Protein AF-A0A1Z4RVB4-F1 (afdb_monomer)

Solvent-accessible surface area (backbone atoms only — not comparable to full-atom values): 13849 Å² total; per-residue (Å²): 134,69,66,72,60,54,52,57,52,50,50,55,49,42,61,56,36,60,70,24,33,56,45,52,45,49,62,54,55,50,46,53,52,52,52,50,46,37,63,72,76,33,55,93,50,42,67,32,45,41,67,37,57,30,44,25,53,49,53,47,34,86,91,46,70,54,34,45,25,61,44,75,68,45,40,54,54,42,44,53,49,42,60,74,73,43,44,63,57,39,66,77,49,44,46,57,52,28,46,51,56,41,41,72,64,61,49,69,55,69,91,75,66,45,72,63,44,44,52,49,26,52,44,43,40,46,16,50,50,41,41,47,30,70,74,70,76,44,85,70,88,61,95,69,79,82,58,80,84,69,85,52,83,52,68,63,58,51,54,29,69,34,51,55,43,50,56,46,58,59,54,47,50,53,53,46,50,52,48,39,56,69,78,34,54,94,50,36,94,60,42,49,64,29,54,44,43,28,57,44,51,45,31,90,84,37,74,61,45,44,30,59,41,53,68,52,43,55,53,52,48,52,51,35,68,75,76,38,43,71,55,42,51,50,47,42,54,52,44,49,56,45,29,66,73,66,33,56,85,73,74,121

pLDDT: mean 83.51, std 16.57, range [27.47, 97.44]

Secondary structure (DSSP, 8-state):
--HHHHHHHHHHHHHHHTT---EEHHHHHHHHHHHHHHHHHSGGGGGG--HHHHHHHHHTSTTS---EESSHHHHHHHHHHHHHHTHHHIIIIIHHHHHHHHHHHTPPP--PPPHHHHHHHHHHHHHHHHHHHHHHSS--SSS---GGGTSS--HHHHHHHSS-EEHHHHHHHHHHHHHHHHHSGGGGGGS-HHHHHHHHHTSTTS---EESSHHHHHHHHHHIIIIIHHHHHHHHHHHHHHHHHH-GGG--

Structure (mmCIF, N/CA/C/O backbone):
data_AF-A0A1Z4RVB4-F1
#
_entry.id   AF-A0A1Z4RVB4-F1
#
loop_
_atom_site.group_PDB
_atom_site.id
_atom_site.type_symbol
_atom_site.label_atom_id
_atom_site.label_alt_id
_atom_site.label_comp_id
_atom_site.label_asym_id
_atom_site.label_entity_id
_atom_site.label_seq_id
_atom_site.pdbx_PDB_ins_code
_atom_site.Cartn_x
_atom_site.Cartn_y
_atom_site.Cartn_z
_atom_site.occupancy
_atom_site.B_iso_or_equiv
_atom_site.auth_seq_id
_atom_site.auth_comp_id
_atom_site.auth_asym_id
_atom_site.auth_atom_id
_atom_site.pdbx_PDB_model_num
ATOM 1 N N . MET A 1 1 ? 13.446 -29.182 8.591 1.00 35.38 1 MET A N 1
ATOM 2 C CA . MET A 1 1 ? 13.956 -28.936 7.217 1.00 35.38 1 MET A CA 1
ATOM 3 C C . MET A 1 1 ? 13.139 -27.873 6.460 1.00 35.38 1 MET A C 1
ATOM 5 O O . MET A 1 1 ? 13.479 -27.582 5.323 1.00 35.38 1 MET A O 1
ATOM 9 N N . GLN A 1 2 ? 12.109 -27.265 7.076 1.00 31.27 2 GLN A N 1
ATOM 10 C CA . GLN A 1 2 ? 11.315 -26.174 6.489 1.00 31.27 2 GLN A CA 1
ATOM 11 C C . GLN A 1 2 ? 11.850 -24.767 6.821 1.00 31.27 2 GLN A C 1
ATOM 13 O O . GLN A 1 2 ? 11.575 -23.853 6.060 1.00 31.27 2 GLN A O 1
ATOM 18 N N . ASP A 1 3 ? 12.683 -24.593 7.854 1.00 34.72 3 ASP A N 1
ATOM 19 C CA . ASP A 1 3 ? 13.113 -23.248 8.292 1.00 34.72 3 ASP A CA 1
ATOM 20 C C . ASP A 1 3 ? 14.214 -22.619 7.416 1.00 34.72 3 ASP A C 1
ATOM 22 O O . ASP A 1 3 ? 14.196 -21.424 7.143 1.00 34.72 3 ASP A O 1
ATOM 26 N N . PHE A 1 4 ? 15.120 -23.427 6.853 1.00 27.47 4 PHE A N 1
ATOM 27 C CA . PHE A 1 4 ? 16.236 -22.930 6.029 1.00 27.47 4 PHE A CA 1
ATOM 28 C C . PHE A 1 4 ? 15.823 -22.365 4.656 1.00 27.47 4 PHE A C 1
ATOM 30 O O . PHE A 1 4 ? 16.576 -21.597 4.053 1.00 27.47 4 PHE A O 1
ATOM 37 N N . VAL A 1 5 ? 14.665 -22.771 4.124 1.00 33.25 5 VAL A N 1
ATOM 38 C CA . VAL A 1 5 ? 14.169 -22.311 2.812 1.00 33.25 5 VAL A CA 1
ATOM 39 C C . VAL A 1 5 ? 13.449 -20.967 2.950 1.00 33.25 5 VAL A C 1
ATOM 41 O O . VAL A 1 5 ? 13.550 -20.122 2.060 1.00 33.25 5 VAL A O 1
ATOM 44 N N . THR A 1 6 ? 12.785 -20.741 4.083 1.00 51.84 6 THR A N 1
ATOM 45 C CA . THR A 1 6 ? 12.097 -19.486 4.410 1.00 51.84 6 THR A CA 1
ATOM 46 C C . THR A 1 6 ? 13.092 -18.342 4.608 1.00 51.84 6 THR A C 1
ATOM 48 O O . THR A 1 6 ? 12.895 -17.271 4.038 1.00 51.84 6 THR A O 1
ATOM 51 N N . ASP A 1 7 ? 14.208 -18.593 5.302 1.00 54.06 7 ASP A N 1
ATOM 52 C CA . ASP A 1 7 ? 15.231 -17.573 5.582 1.00 54.06 7 ASP A CA 1
ATOM 53 C C . ASP A 1 7 ? 15.999 -17.119 4.335 1.00 54.06 7 ASP A C 1
ATOM 55 O O . ASP A 1 7 ? 16.242 -15.927 4.148 1.00 54.06 7 ASP A O 1
ATOM 59 N N . LYS A 1 8 ? 16.345 -18.041 3.425 1.00 58.03 8 LYS A N 1
ATOM 60 C CA . LYS A 1 8 ? 17.015 -17.673 2.162 1.00 58.03 8 LYS A CA 1
ATOM 61 C C . LYS A 1 8 ? 16.115 -16.842 1.249 1.00 58.03 8 LYS A C 1
ATOM 63 O O . LYS A 1 8 ? 16.599 -15.932 0.581 1.00 58.03 8 LYS A O 1
ATOM 68 N N . ASN A 1 9 ? 14.818 -17.147 1.227 1.00 71.50 9 ASN A N 1
ATOM 69 C CA . ASN A 1 9 ? 13.844 -16.390 0.448 1.00 71.50 9 ASN A CA 1
ATOM 70 C C . ASN A 1 9 ? 13.617 -14.996 1.059 1.00 71.50 9 ASN A C 1
ATOM 72 O O . ASN A 1 9 ? 13.585 -14.005 0.334 1.00 71.50 9 ASN A O 1
ATOM 76 N N . LEU A 1 10 ? 13.564 -14.898 2.393 1.00 76.94 10 LEU A N 1
ATOM 77 C CA . LEU A 1 10 ? 13.461 -13.615 3.088 1.00 76.94 10 LEU A CA 1
ATOM 78 C C . LEU A 1 10 ? 14.701 -12.739 2.875 1.00 76.94 10 LEU A C 1
ATOM 80 O O . LEU A 1 10 ? 14.556 -11.542 2.651 1.00 76.94 10 LEU A O 1
ATOM 84 N N . GLN A 1 11 ? 15.907 -13.315 2.891 1.00 80.75 11 GLN A N 1
ATOM 85 C CA . GLN A 1 11 ? 17.135 -12.565 2.624 1.00 80.75 11 GLN A CA 1
ATOM 86 C C . GLN A 1 11 ? 17.171 -12.021 1.190 1.00 80.75 11 GLN A C 1
ATOM 88 O O . GLN A 1 11 ? 17.447 -10.840 1.003 1.00 80.75 11 GLN A O 1
ATOM 93 N N . ALA A 1 12 ? 16.832 -12.840 0.189 1.00 82.31 12 ALA A N 1
ATOM 94 C CA . ALA A 1 12 ? 16.765 -12.383 -1.198 1.00 82.31 12 ALA A CA 1
ATOM 95 C C . ALA A 1 12 ? 15.731 -11.254 -1.376 1.00 82.31 12 ALA A C 1
ATOM 97 O O . ALA A 1 12 ? 16.002 -10.257 -2.039 1.00 82.31 12 ALA A O 1
ATOM 98 N N . GLN A 1 13 ? 14.566 -11.365 -0.729 1.00 84.12 13 GLN A N 1
ATOM 99 C CA . GLN A 1 13 ? 13.569 -10.290 -0.719 1.00 84.12 13 GLN A CA 1
ATOM 100 C C . GLN A 1 13 ? 14.078 -9.041 0.004 1.00 84.12 13 GLN A C 1
ATOM 102 O O . GLN A 1 13 ? 13.867 -7.930 -0.474 1.00 84.12 13 GLN A O 1
ATOM 107 N N . ALA A 1 14 ? 14.786 -9.198 1.122 1.00 85.25 14 ALA A N 1
ATOM 108 C CA . ALA A 1 14 ? 15.399 -8.087 1.836 1.00 85.25 14 ALA A CA 1
ATOM 109 C C . ALA A 1 14 ? 16.420 -7.347 0.958 1.00 85.25 14 ALA A C 1
ATOM 111 O O . ALA A 1 14 ? 16.447 -6.119 0.975 1.00 85.25 14 ALA A O 1
ATOM 112 N N . ASP A 1 15 ? 17.213 -8.063 0.159 1.00 86.06 15 ASP A N 1
ATOM 113 C CA . ASP A 1 15 ? 18.180 -7.469 -0.771 1.00 86.06 15 ASP A CA 1
ATOM 114 C C . ASP A 1 15 ? 17.500 -6.659 -1.885 1.00 86.06 15 ASP A C 1
ATOM 116 O O . ASP A 1 15 ? 17.982 -5.582 -2.237 1.00 86.06 15 ASP A O 1
ATOM 120 N N . ILE A 1 16 ? 16.348 -7.119 -2.387 1.00 87.38 16 ILE A N 1
ATOM 121 C CA . ILE A 1 16 ? 15.517 -6.355 -3.334 1.00 87.38 16 ILE A CA 1
ATOM 122 C C . ILE A 1 16 ? 14.954 -5.102 -2.649 1.00 87.38 16 ILE A C 1
ATOM 124 O O . ILE A 1 16 ? 15.054 -3.993 -3.167 1.00 87.38 16 ILE A O 1
ATOM 128 N N . VAL A 1 17 ? 14.385 -5.258 -1.452 1.00 86.94 17 VAL A N 1
ATOM 129 C CA . VAL A 1 17 ? 13.700 -4.178 -0.729 1.00 86.94 17 VAL A CA 1
ATOM 130 C C . VAL A 1 17 ? 14.667 -3.098 -0.227 1.00 86.94 17 VAL A C 1
ATOM 132 O O . VAL A 1 17 ? 14.275 -1.939 -0.125 1.00 86.94 17 VAL A O 1
ATOM 135 N N . ARG A 1 18 ? 15.942 -3.423 0.021 1.00 84.69 18 ARG A N 1
ATOM 136 C CA . ARG A 1 18 ? 16.994 -2.434 0.335 1.00 84.69 18 ARG A CA 1
ATOM 137 C C . ARG A 1 18 ? 17.230 -1.423 -0.788 1.00 84.69 18 ARG A C 1
ATOM 139 O O . ARG A 1 18 ? 17.691 -0.322 -0.511 1.00 84.69 18 ARG A O 1
ATOM 146 N N . GLN A 1 19 ? 16.918 -1.790 -2.029 1.00 81.56 19 GLN A N 1
ATOM 147 C CA . GLN A 1 19 ? 17.082 -0.936 -3.208 1.00 81.56 19 GLN A CA 1
ATOM 148 C C . GLN A 1 19 ? 15.847 -0.052 -3.460 1.00 81.56 19 GLN A C 1
ATOM 150 O O . GLN A 1 19 ? 15.840 0.757 -4.388 1.00 81.56 19 GLN A O 1
ATOM 155 N N . LEU A 1 20 ? 14.786 -0.216 -2.657 1.00 87.81 20 LEU A N 1
ATOM 156 C CA . LEU A 1 20 ? 13.513 0.468 -2.837 1.00 87.81 20 LEU A CA 1
ATOM 157 C C . LEU A 1 20 ? 13.385 1.712 -1.968 1.00 87.81 20 LEU A C 1
ATOM 159 O O . LEU A 1 20 ? 13.252 1.638 -0.747 1.00 87.81 20 LEU A O 1
ATOM 163 N N . HIS A 1 21 ? 13.212 2.836 -2.645 1.00 88.50 21 HIS A N 1
ATOM 164 C CA . HIS A 1 21 ? 12.694 4.060 -2.069 1.00 88.50 21 HIS A CA 1
ATOM 165 C C . HIS A 1 21 ? 11.203 4.124 -2.381 1.00 88.50 21 HIS A C 1
ATOM 167 O O . HIS A 1 21 ? 10.802 4.659 -3.407 1.00 88.50 21 HIS A O 1
ATOM 173 N N . LEU A 1 22 ? 10.376 3.497 -1.546 1.00 90.88 22 LEU A N 1
ATOM 174 C CA . LEU A 1 22 ? 8.949 3.350 -1.829 1.00 90.88 22 LEU A CA 1
ATOM 175 C C . LEU A 1 22 ? 8.115 3.432 -0.557 1.00 90.88 22 LEU A C 1
ATOM 177 O O . LEU A 1 22 ? 8.253 2.591 0.340 1.00 90.88 22 LEU A O 1
ATOM 181 N N . ILE A 1 23 ? 7.189 4.389 -0.520 1.00 90.88 23 ILE A N 1
ATOM 182 C CA . ILE A 1 23 ? 6.294 4.574 0.619 1.00 90.88 23 ILE A CA 1
ATOM 183 C C . ILE A 1 23 ? 4.871 4.931 0.219 1.00 90.88 23 ILE A C 1
ATOM 185 O O . ILE A 1 23 ? 4.684 5.716 -0.704 1.00 90.88 23 ILE A O 1
ATOM 189 N N . ASN A 1 24 ? 3.881 4.397 0.939 1.00 93.62 24 ASN A N 1
ATOM 190 C CA . ASN A 1 24 ? 2.483 4.773 0.768 1.00 93.62 24 ASN A CA 1
ATOM 191 C C . ASN A 1 24 ? 2.107 5.917 1.722 1.00 93.62 24 ASN A C 1
ATOM 193 O O . ASN A 1 24 ? 2.051 5.733 2.939 1.00 93.62 24 ASN A O 1
ATOM 197 N N . VAL A 1 25 ? 1.820 7.095 1.169 1.00 92.75 25 VAL A N 1
ATOM 198 C CA . VAL A 1 25 ? 1.411 8.271 1.949 1.00 92.75 25 VAL A CA 1
ATOM 199 C C . VAL A 1 25 ? 0.040 8.074 2.596 1.00 92.75 25 VAL A C 1
ATOM 201 O O . VAL A 1 25 ? -0.156 8.510 3.729 1.00 92.75 25 VAL A O 1
ATOM 204 N N . ALA A 1 26 ? -0.881 7.367 1.932 1.00 94.12 26 ALA A N 1
ATOM 205 C CA . ALA A 1 26 ? -2.215 7.091 2.470 1.00 94.12 26 ALA A CA 1
ATOM 206 C C . ALA A 1 26 ? -2.119 6.338 3.797 1.00 94.12 26 ALA A C 1
ATOM 208 O O . ALA A 1 26 ? -2.763 6.693 4.777 1.00 94.12 26 ALA A O 1
ATOM 209 N N . GLU A 1 27 ? -1.253 5.326 3.835 1.00 94.25 27 GLU A N 1
ATOM 210 C CA . GLU A 1 27 ? -1.047 4.479 5.003 1.00 94.25 27 GLU A CA 1
ATOM 211 C C . GLU A 1 27 ? -0.528 5.272 6.209 1.00 94.25 27 GLU A C 1
ATOM 213 O O . GLU A 1 27 ? -0.985 5.067 7.333 1.00 94.25 27 GLU A O 1
ATOM 218 N N . ILE A 1 28 ? 0.383 6.221 5.972 1.00 91.81 28 ILE A N 1
ATOM 219 C CA . ILE A 1 28 ? 0.911 7.104 7.017 1.00 91.81 28 ILE A CA 1
ATOM 220 C C . ILE A 1 28 ? -0.179 8.021 7.558 1.00 91.81 28 ILE A C 1
ATOM 222 O O . ILE A 1 28 ? -0.356 8.121 8.772 1.00 91.81 28 ILE A O 1
ATOM 226 N N . GLU A 1 29 ? -0.873 8.730 6.670 1.00 93.50 29 GLU A N 1
ATOM 227 C CA . GLU A 1 29 ? -1.845 9.740 7.076 1.00 93.50 29 GLU A CA 1
ATOM 228 C C . GLU A 1 29 ? -3.076 9.100 7.735 1.00 93.50 29 GLU A C 1
ATOM 230 O O . GLU A 1 29 ? -3.542 9.597 8.758 1.00 93.50 29 GLU A O 1
ATOM 235 N N . ILE A 1 30 ? -3.536 7.946 7.240 1.00 95.44 30 ILE A N 1
ATOM 236 C CA . ILE A 1 30 ? -4.608 7.169 7.875 1.00 95.44 30 ILE A CA 1
ATOM 237 C C . ILE A 1 30 ? -4.179 6.697 9.263 1.00 95.44 30 ILE A C 1
ATOM 239 O O . ILE A 1 30 ? -4.932 6.884 10.217 1.00 95.44 30 ILE A O 1
ATOM 243 N N . LEU A 1 31 ? -2.970 6.143 9.421 1.00 94.31 31 LEU A N 1
ATOM 244 C CA . LEU A 1 31 ? -2.517 5.696 10.738 1.00 94.31 31 LEU A CA 1
ATOM 245 C C . LEU A 1 31 ? -2.462 6.851 11.747 1.00 94.31 31 LEU A C 1
ATOM 247 O O . LEU A 1 31 ? -2.874 6.670 12.892 1.00 94.31 31 LEU A O 1
ATOM 251 N N . LYS A 1 32 ? -1.968 8.029 11.345 1.00 91.62 32 LYS A N 1
ATOM 252 C CA . LYS A 1 32 ? -1.925 9.209 12.226 1.00 91.62 32 LYS A CA 1
ATOM 253 C C . LYS A 1 32 ? -3.316 9.563 12.750 1.00 91.62 32 LYS A C 1
ATOM 255 O O . LYS A 1 32 ? -3.478 9.738 13.956 1.00 91.62 32 LYS A O 1
ATOM 260 N N . GLU A 1 33 ? -4.307 9.627 11.863 1.00 94.00 33 GLU A N 1
ATOM 261 C CA . GLU A 1 33 ? -5.691 9.952 12.226 1.00 94.00 33 GLU A CA 1
ATOM 262 C C . GLU A 1 33 ? -6.319 8.854 13.101 1.00 94.00 33 GLU A C 1
ATOM 264 O O . GLU A 1 33 ? -6.941 9.155 14.118 1.00 94.00 33 GLU A O 1
ATOM 269 N N . VAL A 1 34 ? -6.089 7.575 12.778 1.00 94.62 34 VAL A N 1
ATOM 270 C CA . VAL A 1 34 ? -6.560 6.433 13.581 1.00 94.62 34 VAL A CA 1
ATOM 271 C C . VAL A 1 34 ? -6.017 6.497 15.005 1.00 94.62 34 VAL A C 1
ATOM 273 O O . VAL A 1 34 ? -6.784 6.399 15.963 1.00 94.62 34 VAL A O 1
ATOM 276 N N . LEU A 1 35 ? -4.704 6.679 15.163 1.00 92.25 35 LEU A N 1
ATOM 277 C CA . LEU A 1 35 ? -4.082 6.769 16.483 1.00 92.25 35 LEU A CA 1
ATOM 278 C C . LEU A 1 35 ? -4.597 7.981 17.258 1.00 92.25 35 LEU A C 1
ATOM 280 O O . LEU A 1 35 ? -4.927 7.850 18.434 1.00 92.25 35 LEU A O 1
ATOM 284 N N . PHE A 1 36 ? -4.713 9.135 16.597 1.00 91.62 36 PHE A N 1
ATOM 285 C CA . PHE A 1 36 ? -5.235 10.348 17.214 1.00 91.62 36 PHE A CA 1
ATOM 286 C C . PHE A 1 36 ? -6.666 10.155 17.729 1.00 91.62 36 PHE A C 1
ATOM 288 O O . PHE A 1 36 ? -6.948 10.474 18.884 1.00 91.62 36 PHE A O 1
ATOM 295 N N . VAL A 1 37 ? -7.571 9.602 16.918 1.00 93.31 37 VAL A N 1
ATOM 296 C CA . VAL A 1 37 ? -8.972 9.392 17.315 1.00 93.31 37 VAL A CA 1
ATOM 297 C C . VAL A 1 37 ? -9.095 8.343 18.415 1.00 93.31 37 VAL A C 1
ATOM 299 O O . VAL A 1 37 ? -9.823 8.569 19.382 1.00 93.31 37 VAL A O 1
ATOM 302 N N . ILE A 1 38 ? -8.355 7.234 18.339 1.00 92.00 38 ILE A N 1
ATOM 303 C CA . ILE A 1 38 ? -8.355 6.229 19.412 1.00 92.00 38 ILE A CA 1
ATOM 304 C C . ILE A 1 38 ? -7.885 6.852 20.733 1.00 92.00 38 ILE A C 1
ATOM 306 O O . ILE A 1 38 ? -8.505 6.632 21.775 1.00 92.00 38 ILE A O 1
ATOM 310 N N . ASP A 1 39 ? -6.824 7.657 20.693 1.00 90.62 39 ASP A N 1
ATOM 311 C CA . ASP A 1 39 ? -6.209 8.226 21.894 1.00 90.62 39 ASP A CA 1
ATOM 312 C C . ASP A 1 39 ? -7.012 9.381 22.496 1.00 90.62 39 ASP A C 1
ATOM 314 O O . ASP A 1 39 ? -6.936 9.609 23.704 1.00 90.62 39 ASP A O 1
ATOM 318 N N . THR A 1 40 ? -7.802 10.087 21.687 1.00 91.56 40 THR A N 1
ATOM 319 C CA . THR A 1 40 ? -8.584 11.247 22.140 1.00 91.56 40 THR A CA 1
ATOM 320 C C . THR A 1 40 ? -10.049 10.924 22.421 1.00 91.56 40 THR A C 1
ATOM 322 O O . THR A 1 40 ? -10.598 11.436 23.394 1.00 91.56 40 THR A O 1
ATOM 325 N N . GLN A 1 41 ? -10.686 10.076 21.612 1.00 92.56 41 GLN A N 1
ATOM 326 C CA . GLN A 1 41 ? -12.131 9.819 21.674 1.00 92.56 41 GLN A CA 1
ATOM 327 C C . GLN A 1 41 ? -12.466 8.446 22.267 1.00 92.56 41 GLN A C 1
ATOM 329 O O . GLN A 1 41 ? -13.495 8.300 22.920 1.00 92.56 41 GLN A O 1
ATOM 334 N N . TYR A 1 42 ? -11.579 7.457 22.118 1.00 89.56 42 TYR A N 1
ATOM 335 C CA . TYR A 1 42 ? -11.796 6.084 22.595 1.00 89.56 42 TYR A CA 1
ATOM 336 C C . TYR A 1 42 ? -10.808 5.672 23.691 1.00 89.56 42 TYR A C 1
ATOM 338 O O . TYR A 1 42 ? -10.535 4.487 23.878 1.00 89.56 42 TYR A O 1
ATOM 346 N N . LEU A 1 43 ? -10.281 6.630 24.459 1.00 88.44 43 LEU A N 1
ATOM 347 C CA . LEU A 1 43 ? -9.226 6.383 25.447 1.00 88.44 43 LEU A CA 1
ATOM 348 C C . LEU A 1 43 ? -9.576 5.263 26.447 1.00 88.44 43 LEU A C 1
ATOM 350 O O . LEU A 1 43 ? -8.731 4.422 26.755 1.00 88.44 43 LEU A O 1
ATOM 354 N N . SER A 1 44 ? -10.825 5.213 26.922 1.00 89.50 44 SER A N 1
ATOM 355 C CA . SER A 1 44 ? -11.317 4.174 27.844 1.00 89.50 44 SER A CA 1
ATOM 356 C C . SER A 1 44 ? -11.413 2.785 27.198 1.00 89.50 44 SER A C 1
ATOM 358 O O . SER A 1 44 ? -11.252 1.775 27.881 1.00 89.50 44 SER A O 1
ATOM 360 N N . ALA A 1 45 ? -11.624 2.736 25.882 1.00 86.75 45 ALA A N 1
ATOM 361 C CA . ALA A 1 45 ? -11.775 1.530 25.074 1.00 86.75 45 ALA A CA 1
ATOM 362 C C . ALA A 1 45 ? -10.511 1.163 24.272 1.00 86.75 45 ALA A C 1
ATOM 364 O O . ALA A 1 45 ? -10.495 0.140 23.594 1.00 86.75 45 ALA A O 1
ATOM 365 N N . LYS A 1 46 ? -9.422 1.939 24.375 1.00 86.88 46 LYS A N 1
ATOM 366 C CA . LYS A 1 46 ? -8.195 1.812 23.562 1.00 86.88 46 LYS A CA 1
ATOM 367 C C . LYS A 1 46 ? -7.601 0.400 23.515 1.00 86.88 46 LYS A C 1
ATOM 369 O O . LYS A 1 46 ? -6.981 0.020 22.528 1.00 86.88 46 LYS A O 1
ATOM 374 N N . ARG A 1 47 ? -7.765 -0.399 24.575 1.00 86.00 47 ARG A N 1
ATOM 375 C CA . ARG A 1 47 ? -7.267 -1.792 24.632 1.00 86.00 47 ARG A CA 1
ATOM 376 C C . ARG A 1 47 ? -8.060 -2.768 23.755 1.00 86.00 47 ARG A C 1
ATOM 378 O O . ARG A 1 47 ? -7.555 -3.844 23.449 1.00 86.00 47 ARG A O 1
ATOM 385 N N . MET A 1 48 ? -9.270 -2.385 23.366 1.00 87.44 48 MET A N 1
ATOM 386 C CA . MET A 1 48 ? -10.208 -3.185 22.577 1.00 87.44 48 MET A CA 1
ATOM 387 C C . MET A 1 48 ? -10.205 -2.803 21.095 1.00 87.44 48 MET A C 1
ATOM 389 O O . MET A 1 48 ? -10.903 -3.427 20.306 1.00 87.44 48 MET A O 1
ATOM 393 N N . ILE A 1 49 ? -9.437 -1.777 20.713 1.00 89.94 49 ILE A N 1
ATOM 394 C CA . ILE A 1 49 ? -9.371 -1.281 19.340 1.00 89.94 49 ILE A CA 1
ATOM 395 C C . ILE A 1 49 ? -7.951 -1.502 18.825 1.00 89.94 49 ILE A C 1
ATOM 397 O O . ILE A 1 49 ? -7.007 -0.856 19.278 1.00 89.94 49 ILE A O 1
ATOM 401 N N . GLU A 1 50 ? -7.795 -2.437 17.889 1.00 90.56 50 GLU A N 1
ATOM 402 C CA . GLU A 1 50 ? -6.527 -2.704 17.207 1.00 90.56 50 GLU A CA 1
ATOM 403 C C . GLU A 1 50 ? -6.326 -1.693 16.063 1.00 90.56 50 GLU A C 1
ATOM 405 O O . GLU A 1 50 ? -7.037 -1.780 15.057 1.00 90.56 50 GLU A O 1
ATOM 410 N N . PRO A 1 51 ? -5.356 -0.756 16.149 1.00 92.00 51 PRO A N 1
ATOM 411 C CA . PRO A 1 51 ? -5.164 0.257 15.110 1.00 92.00 51 PRO A CA 1
ATOM 412 C C . PRO A 1 51 ? -4.873 -0.343 13.732 1.00 92.00 51 PRO A C 1
ATOM 414 O O . PRO A 1 51 ? -5.304 0.211 12.724 1.00 92.00 51 PRO A O 1
ATOM 417 N N . ALA A 1 52 ? -4.184 -1.490 13.678 1.00 91.75 52 ALA A N 1
ATOM 418 C CA . ALA A 1 52 ? -3.901 -2.183 12.424 1.00 91.75 52 ALA A CA 1
ATOM 419 C C . ALA A 1 52 ? -5.185 -2.629 11.713 1.00 91.75 52 ALA A C 1
ATOM 421 O O . ALA A 1 52 ? -5.308 -2.454 10.505 1.00 91.75 52 ALA A O 1
ATOM 422 N N . ALA A 1 53 ? -6.159 -3.151 12.465 1.00 92.94 53 ALA A N 1
ATOM 423 C CA . ALA A 1 53 ? -7.436 -3.594 11.917 1.00 92.94 53 ALA A CA 1
ATOM 424 C C . ALA A 1 53 ? -8.266 -2.413 11.403 1.00 92.94 53 ALA A C 1
ATOM 426 O O . ALA A 1 53 ? -8.840 -2.500 10.320 1.00 92.94 53 ALA A O 1
ATOM 427 N N . VAL A 1 54 ? -8.267 -1.290 12.129 1.00 95.31 54 VAL A N 1
ATOM 428 C CA . VAL A 1 54 ? -8.936 -0.058 11.681 1.00 95.31 54 VAL A CA 1
ATOM 429 C C . VAL A 1 54 ? -8.298 0.447 10.384 1.00 95.31 54 VAL A C 1
ATOM 431 O O . VAL A 1 54 ? -9.001 0.701 9.410 1.00 95.31 54 VAL A O 1
ATOM 434 N N . CYS A 1 55 ? -6.964 0.529 10.335 1.00 95.81 55 CYS A N 1
ATOM 435 C CA . CYS A 1 55 ? -6.246 0.939 9.128 1.00 95.81 55 CYS A CA 1
ATOM 436 C C . CYS A 1 55 ? -6.535 0.002 7.950 1.00 95.81 55 CYS A C 1
ATOM 438 O O . CYS A 1 55 ? -6.773 0.484 6.849 1.00 95.81 55 CYS A O 1
ATOM 440 N N . ALA A 1 56 ? -6.549 -1.317 8.172 1.00 95.44 56 ALA A N 1
ATOM 441 C CA . ALA A 1 56 ? -6.843 -2.294 7.127 1.00 95.44 56 ALA A CA 1
ATOM 442 C C . ALA A 1 56 ? -8.253 -2.116 6.547 1.00 95.44 56 ALA A C 1
ATOM 444 O O . ALA A 1 56 ? -8.410 -2.195 5.334 1.00 95.44 56 ALA A O 1
ATOM 445 N N . LEU A 1 57 ? -9.268 -1.837 7.375 1.00 96.25 57 LEU A N 1
ATOM 446 C CA . LEU A 1 57 ? -10.628 -1.574 6.886 1.00 96.25 57 LEU A CA 1
ATOM 447 C C . LEU A 1 57 ? -10.688 -0.333 5.990 1.00 96.25 57 LEU A C 1
ATOM 449 O O . LEU A 1 57 ? -11.320 -0.382 4.941 1.00 96.25 57 LEU A O 1
ATOM 453 N N . ILE A 1 58 ? -10.006 0.749 6.374 1.00 97.25 58 ILE A N 1
ATOM 454 C CA . ILE A 1 58 ? -10.001 2.002 5.604 1.00 97.25 58 ILE A CA 1
ATOM 455 C C . ILE A 1 58 ? -9.186 1.847 4.313 1.00 97.25 58 ILE A C 1
ATOM 457 O O . ILE A 1 58 ? -9.632 2.259 3.251 1.00 97.25 58 ILE A O 1
ATOM 461 N N . LEU A 1 59 ? -7.994 1.253 4.388 1.00 96.50 59 LEU A N 1
ATOM 462 C CA . LEU A 1 59 ? -7.083 1.116 3.245 1.00 96.50 59 LEU A CA 1
ATOM 463 C C . LEU A 1 59 ? -7.525 0.057 2.225 1.00 96.50 59 LEU A C 1
ATOM 465 O O . LEU A 1 59 ? -7.024 0.056 1.105 1.00 96.50 59 LEU A O 1
ATOM 469 N N . ASN A 1 60 ? -8.420 -0.855 2.610 1.00 96.25 60 ASN A N 1
ATOM 470 C CA . ASN A 1 60 ? -9.056 -1.804 1.693 1.00 96.25 60 ASN A CA 1
ATOM 471 C C . ASN A 1 60 ? -10.344 -1.258 1.065 1.00 96.25 60 ASN A C 1
ATOM 473 O O . 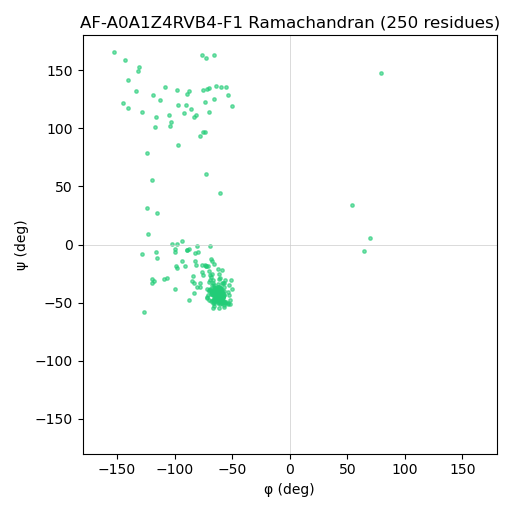ASN A 1 60 ? -10.947 -1.953 0.244 1.00 96.25 60 ASN A O 1
ATOM 477 N N . ASP A 1 61 ? -10.799 -0.067 1.463 1.00 94.75 61 ASP A N 1
ATOM 478 C CA . ASP A 1 61 ? -11.951 0.562 0.829 1.00 94.75 61 ASP A CA 1
ATOM 479 C C . ASP A 1 61 ? -11.591 0.911 -0.632 1.00 94.75 61 ASP A C 1
ATOM 481 O O . ASP A 1 61 ? -10.576 1.576 -0.862 1.00 94.75 61 ASP A O 1
ATOM 485 N N . PRO A 1 62 ? -12.374 0.459 -1.634 1.00 90.25 62 PRO A N 1
ATOM 486 C CA . PRO A 1 62 ? -12.073 0.691 -3.047 1.00 90.25 62 PRO A CA 1
ATOM 487 C C . PRO A 1 62 ? -11.967 2.168 -3.445 1.00 90.25 62 PRO A C 1
ATOM 489 O O . PRO A 1 62 ? -11.334 2.472 -4.455 1.00 90.25 62 PRO A O 1
ATOM 492 N N . ASP A 1 63 ? -12.570 3.076 -2.671 1.00 90.25 63 ASP A N 1
ATOM 493 C CA . ASP A 1 63 ? -12.510 4.517 -2.918 1.00 90.25 63 ASP A CA 1
ATOM 494 C C . ASP A 1 63 ? -11.192 5.142 -2.427 1.00 90.25 63 ASP A C 1
ATOM 496 O O . ASP A 1 63 ? -10.952 6.332 -2.646 1.00 90.25 63 ASP A O 1
ATOM 500 N N . ILE A 1 64 ? -10.334 4.373 -1.745 1.00 92.25 64 ILE A N 1
ATOM 501 C CA . ILE A 1 64 ? -9.044 4.826 -1.225 1.00 92.25 64 ILE A CA 1
ATOM 502 C C . ILE A 1 64 ? -7.913 4.282 -2.109 1.00 92.25 64 ILE A C 1
ATOM 504 O O . ILE A 1 64 ? -7.525 3.119 -1.983 1.00 92.25 64 ILE A O 1
ATOM 508 N N . PRO A 1 65 ? -7.337 5.106 -3.004 1.00 91.44 65 PRO A N 1
ATOM 509 C CA . PRO A 1 65 ? -6.260 4.655 -3.871 1.00 91.44 65 PRO A CA 1
ATOM 510 C C . PRO A 1 65 ? -4.923 4.562 -3.125 1.00 91.44 65 PRO A C 1
ATOM 512 O O . PRO A 1 65 ? -4.705 5.173 -2.072 1.00 91.44 65 PRO A O 1
ATOM 515 N N . GLY A 1 66 ? -3.982 3.831 -3.725 1.00 90.50 66 GLY A N 1
ATOM 516 C CA . GLY A 1 66 ? -2.579 3.883 -3.330 1.00 90.50 66 GLY A CA 1
ATOM 517 C C . GLY A 1 66 ? -1.990 5.276 -3.573 1.00 90.50 66 GLY A C 1
ATOM 518 O O . GLY A 1 66 ? -2.214 5.881 -4.620 1.00 90.50 66 GLY A O 1
ATOM 519 N N . PHE A 1 67 ? -1.219 5.778 -2.606 1.00 94.12 67 PHE A N 1
ATOM 520 C CA . PHE A 1 67 ? -0.478 7.038 -2.715 1.00 94.12 67 PHE A CA 1
ATOM 521 C C . PHE A 1 67 ? 1.020 6.788 -2.564 1.00 94.12 67 PHE A C 1
ATOM 523 O O . PHE A 1 67 ? 1.694 7.350 -1.698 1.00 94.12 67 PHE A O 1
ATOM 530 N N . TYR A 1 68 ? 1.542 5.904 -3.403 1.00 94.88 68 TYR A N 1
ATOM 531 C CA . TYR A 1 68 ? 2.945 5.542 -3.420 1.00 94.88 68 TYR A CA 1
ATOM 532 C C . TYR A 1 68 ? 3.818 6.660 -3.988 1.00 94.88 68 TYR A C 1
ATOM 534 O O . TYR A 1 68 ? 3.514 7.253 -5.029 1.00 94.88 68 TYR A O 1
ATOM 542 N N . ALA A 1 69 ? 4.918 6.934 -3.294 1.00 91.81 69 ALA A N 1
ATOM 543 C CA . ALA A 1 69 ? 5.923 7.919 -3.665 1.00 91.81 69 ALA A CA 1
ATOM 544 C C . ALA A 1 69 ? 7.335 7.333 -3.562 1.00 91.81 69 ALA A C 1
ATOM 546 O O . ALA A 1 69 ? 7.604 6.493 -2.700 1.00 91.81 69 ALA A O 1
ATOM 547 N N . THR A 1 70 ? 8.227 7.834 -4.421 1.00 91.81 70 THR A N 1
ATOM 548 C CA . THR A 1 70 ? 9.633 7.402 -4.515 1.00 91.81 70 THR A CA 1
ATOM 549 C C . THR A 1 70 ? 10.649 8.490 -4.178 1.00 91.81 70 THR A C 1
ATOM 551 O O . THR A 1 70 ? 11.841 8.229 -4.055 1.00 91.81 70 THR A O 1
ATOM 554 N N . SER A 1 71 ? 10.182 9.723 -3.968 1.00 87.94 71 SER A N 1
ATOM 555 C CA . SER A 1 71 ? 11.013 10.872 -3.611 1.00 87.94 71 SER A CA 1
ATOM 556 C C . SER A 1 71 ? 10.302 11.794 -2.627 1.00 87.94 71 SER A C 1
ATOM 558 O O . SER A 1 71 ? 9.072 11.835 -2.574 1.00 87.94 71 SER A O 1
ATOM 560 N N . THR A 1 72 ? 11.061 12.614 -1.901 1.00 84.94 72 THR A N 1
ATOM 561 C CA . THR A 1 72 ? 10.518 13.615 -0.968 1.00 84.94 72 THR A CA 1
ATOM 562 C C . THR A 1 72 ? 9.554 14.591 -1.652 1.00 84.94 72 THR A C 1
ATOM 564 O O . THR A 1 72 ? 8.492 14.903 -1.117 1.00 84.94 72 THR A O 1
ATOM 567 N N . ARG A 1 73 ? 9.865 15.037 -2.878 1.00 86.19 73 ARG A N 1
ATOM 568 C CA . ARG A 1 73 ? 8.955 15.886 -3.664 1.00 86.19 73 ARG A CA 1
ATOM 569 C C . ARG A 1 73 ? 7.670 15.139 -4.028 1.00 86.19 73 ARG A C 1
ATOM 571 O O . ARG A 1 73 ? 6.583 15.702 -3.895 1.00 86.19 73 ARG A O 1
ATOM 578 N N . GLY A 1 74 ? 7.793 13.884 -4.466 1.00 88.56 74 GLY A N 1
ATOM 579 C CA . GLY A 1 74 ? 6.652 13.014 -4.749 1.00 88.56 74 GLY A CA 1
ATOM 580 C C . GLY A 1 74 ? 5.768 12.813 -3.520 1.00 88.56 74 GLY A C 1
ATOM 581 O O . GLY A 1 74 ? 4.554 12.948 -3.618 1.00 88.56 74 GLY A O 1
ATOM 582 N N . TYR A 1 75 ? 6.370 12.607 -2.348 1.00 89.56 75 TYR A N 1
ATOM 583 C CA . TYR A 1 75 ? 5.659 12.478 -1.078 1.00 89.56 75 TYR A CA 1
ATOM 584 C C . TYR A 1 75 ? 4.774 13.691 -0.798 1.00 89.56 75 TYR A C 1
ATOM 586 O O . TYR A 1 75 ? 3.582 13.528 -0.562 1.00 89.56 75 TYR A O 1
ATOM 594 N N . PHE A 1 76 ? 5.310 14.913 -0.894 1.00 87.81 76 PHE A N 1
ATOM 595 C CA . PHE A 1 76 ? 4.513 16.120 -0.651 1.00 87.81 76 PHE A CA 1
ATOM 596 C C . PHE A 1 76 ? 3.408 16.324 -1.699 1.00 87.81 76 PHE A C 1
ATOM 598 O O . PHE A 1 76 ? 2.313 16.769 -1.352 1.00 87.81 76 PHE A O 1
ATOM 605 N N . LYS A 1 77 ? 3.651 15.954 -2.967 1.00 92.38 77 LYS A N 1
ATOM 606 C CA . LYS A 1 77 ? 2.624 15.965 -4.029 1.00 92.38 77 LYS A CA 1
ATOM 607 C C . LYS A 1 77 ? 1.477 15.001 -3.695 1.00 92.38 77 LYS A C 1
ATOM 609 O O . LYS A 1 77 ? 0.309 15.394 -3.751 1.00 92.38 77 LYS A O 1
ATOM 614 N N . GLN A 1 78 ? 1.803 13.769 -3.302 1.00 93.06 78 GLN A N 1
ATOM 615 C CA . GLN A 1 78 ? 0.810 12.765 -2.919 1.00 93.06 78 GLN A CA 1
ATOM 616 C C . GLN A 1 78 ? 0.075 13.157 -1.633 1.00 93.06 78 GLN A C 1
ATOM 618 O O . GLN A 1 78 ? -1.149 13.084 -1.585 1.00 93.06 78 GLN A O 1
ATOM 623 N N . GLN A 1 79 ? 0.786 13.673 -0.628 1.00 93.69 79 GLN A N 1
ATOM 624 C CA . GLN A 1 79 ? 0.193 14.148 0.622 1.00 93.69 79 GLN A CA 1
ATOM 625 C C . GLN A 1 79 ? -0.795 15.290 0.374 1.00 93.69 79 GLN A C 1
ATOM 627 O O . GLN A 1 79 ? -1.914 15.254 0.875 1.00 93.69 79 GLN A O 1
ATOM 632 N N . SER A 1 80 ? -0.427 16.283 -0.441 1.00 93.31 80 SER A N 1
ATOM 633 C CA . SER A 1 80 ? -1.334 17.380 -0.796 1.00 93.31 80 SER A CA 1
ATOM 634 C C . SER A 1 80 ? -2.607 16.869 -1.482 1.00 93.31 80 SER A C 1
ATOM 636 O O . SER A 1 80 ? -3.705 17.328 -1.164 1.00 93.31 80 SER A O 1
ATOM 638 N N . THR A 1 81 ? -2.472 15.880 -2.370 1.00 94.31 81 THR A N 1
ATOM 639 C CA . THR A 1 81 ? -3.609 15.248 -3.055 1.00 94.31 81 THR A CA 1
ATOM 640 C C . THR A 1 81 ? -4.506 14.500 -2.070 1.00 94.31 81 THR A C 1
ATOM 642 O O . THR A 1 81 ? -5.714 14.742 -2.047 1.00 94.31 81 THR A O 1
ATOM 645 N N . TYR A 1 82 ? -3.920 13.674 -1.198 1.00 94.38 82 TYR A N 1
ATOM 646 C CA . TYR A 1 82 ? -4.623 12.966 -0.128 1.00 94.38 82 TYR A CA 1
ATOM 647 C C . TYR A 1 82 ? -5.428 13.928 0.759 1.00 94.38 82 TYR A C 1
ATOM 649 O O . TYR A 1 82 ? -6.634 13.751 0.948 1.00 94.38 82 TYR A O 1
ATOM 657 N N . LEU A 1 83 ? -4.779 14.990 1.253 1.00 92.44 83 LEU A N 1
ATOM 658 C CA . LEU A 1 83 ? -5.398 15.974 2.144 1.00 92.44 83 LEU A CA 1
ATOM 659 C C . LEU A 1 83 ? -6.568 16.703 1.478 1.00 92.44 83 LEU A C 1
ATOM 661 O O . LEU A 1 83 ? -7.563 16.987 2.139 1.00 92.44 83 LEU A O 1
ATOM 665 N N . LYS A 1 84 ? -6.450 17.005 0.181 1.00 94.31 84 LYS A N 1
ATOM 666 C CA . LYS A 1 84 ? -7.463 17.753 -0.567 1.00 94.31 84 LYS A CA 1
ATOM 667 C C . LYS A 1 84 ? -8.669 16.903 -0.965 1.00 94.31 84 LYS A C 1
ATOM 669 O O . LYS A 1 84 ? -9.769 17.437 -1.026 1.00 94.31 84 LYS A O 1
ATOM 674 N N . GLN A 1 85 ? -8.461 15.634 -1.310 1.00 94.12 85 GLN A N 1
ATOM 675 C CA . GLN A 1 85 ? -9.489 14.819 -1.970 1.00 94.12 85 GLN A CA 1
ATOM 676 C C . GLN A 1 85 ? -10.073 13.714 -1.082 1.00 94.12 85 GLN A C 1
ATOM 678 O O . GLN A 1 85 ? -11.238 13.371 -1.253 1.00 94.12 85 GLN A O 1
ATOM 683 N N . TYR A 1 86 ? -9.303 13.170 -0.134 1.00 93.88 86 TYR A N 1
ATOM 684 C CA . TYR A 1 86 ? -9.682 11.935 0.570 1.00 93.88 86 TYR A CA 1
ATOM 685 C C . TYR A 1 86 ? -9.832 12.118 2.0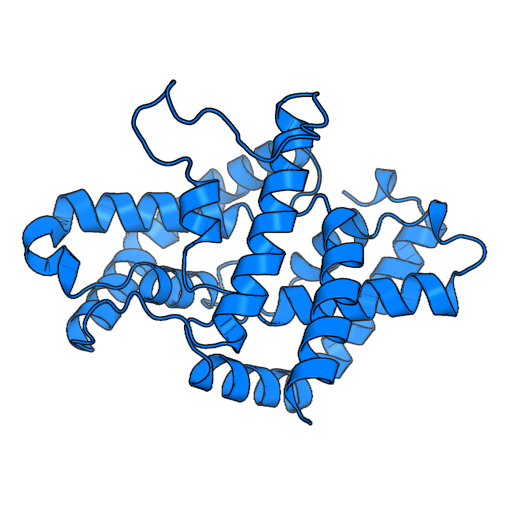76 1.00 93.88 86 TYR A C 1
ATOM 687 O O . TYR A 1 86 ? -10.704 11.488 2.676 1.00 93.88 86 TYR A O 1
ATOM 695 N N . ARG A 1 87 ? -9.034 13.003 2.693 1.00 93.19 87 ARG A N 1
ATOM 696 C CA . ARG A 1 87 ? -9.027 13.183 4.154 1.00 93.19 87 ARG A CA 1
ATOM 697 C C . ARG A 1 87 ? -10.418 13.438 4.729 1.00 93.19 87 ARG A C 1
ATOM 699 O O . ARG A 1 87 ? -10.757 12.848 5.746 1.00 93.19 87 ARG A O 1
ATOM 706 N N . GLU A 1 88 ? -11.221 14.289 4.095 1.00 92.44 88 GLU A N 1
ATOM 707 C CA . GLU A 1 88 ? -12.555 14.616 4.606 1.00 92.44 88 GLU A CA 1
ATOM 708 C C . GLU A 1 88 ? -13.472 13.384 4.668 1.00 92.44 88 GLU A C 1
ATOM 710 O O . GLU A 1 88 ? -14.007 13.081 5.733 1.00 92.44 88 GLU A O 1
ATOM 715 N N . ASN A 1 89 ? -13.580 12.622 3.573 1.00 92.12 89 ASN A N 1
ATOM 716 C CA . ASN A 1 89 ? -14.369 11.385 3.516 1.00 92.12 89 ASN A CA 1
ATOM 717 C C . ASN A 1 89 ? -13.859 10.341 4.526 1.00 92.12 89 ASN A C 1
ATOM 719 O O . ASN A 1 89 ? -14.651 9.699 5.218 1.00 92.12 89 ASN A O 1
ATOM 723 N N . ILE A 1 90 ? -12.535 10.199 4.653 1.00 92.25 90 ILE A N 1
ATOM 724 C CA . ILE A 1 90 ? -11.933 9.279 5.621 1.00 92.25 90 ILE A CA 1
ATOM 725 C C . ILE A 1 90 ? -12.317 9.678 7.048 1.00 92.25 90 ILE A C 1
ATOM 727 O O . ILE A 1 90 ? -12.869 8.859 7.778 1.00 92.25 90 ILE A O 1
ATOM 731 N N . CYS A 1 91 ? -12.071 10.928 7.443 1.00 89.56 91 CYS A N 1
ATOM 732 C CA . CYS A 1 91 ? -12.297 11.388 8.811 1.00 89.56 91 CYS A CA 1
ATOM 733 C C . CYS A 1 91 ? -13.785 11.434 9.187 1.00 89.56 91 CYS A C 1
ATOM 735 O O . CYS A 1 91 ? -14.125 11.119 10.324 1.00 89.56 91 CYS A O 1
ATOM 737 N N . GLN A 1 92 ? -14.669 11.836 8.268 1.00 88.69 92 GLN A N 1
ATOM 738 C CA . GLN A 1 92 ? -16.094 12.016 8.573 1.00 88.69 92 GLN A CA 1
ATOM 739 C C . GLN A 1 92 ? -16.907 10.721 8.482 1.00 88.69 92 GLN A C 1
ATOM 741 O O . GLN A 1 92 ? -17.939 10.614 9.144 1.00 88.69 92 GLN A O 1
ATOM 746 N N . ARG A 1 93 ? -16.476 9.753 7.661 1.00 91.00 93 ARG A N 1
ATOM 747 C CA . ARG A 1 93 ? -17.269 8.551 7.368 1.00 91.00 93 ARG A CA 1
ATOM 748 C C . ARG A 1 93 ? -16.521 7.252 7.624 1.00 91.00 93 ARG A C 1
ATOM 750 O O . ARG A 1 93 ? -17.013 6.412 8.369 1.00 91.00 93 ARG A O 1
ATOM 757 N N . LEU A 1 94 ? -15.375 7.042 6.978 1.00 94.88 94 LEU A N 1
ATOM 758 C CA . LEU A 1 94 ? -14.722 5.726 7.016 1.00 94.88 94 LEU A CA 1
ATOM 759 C C . LEU A 1 94 ? -14.132 5.408 8.386 1.00 94.88 94 LEU A C 1
ATOM 761 O O . LEU A 1 94 ? -14.232 4.275 8.848 1.00 94.88 94 LEU A O 1
ATOM 765 N N . LEU A 1 95 ? -13.541 6.405 9.041 1.00 95.19 95 LEU A N 1
ATOM 766 C CA . LEU A 1 95 ? -12.819 6.218 10.291 1.00 95.19 95 LEU A CA 1
ATOM 767 C C . LEU A 1 95 ? -13.739 5.810 11.443 1.00 95.19 95 LEU A C 1
ATOM 769 O O . LEU A 1 95 ? -13.439 4.847 12.142 1.00 95.19 95 LEU A O 1
ATOM 773 N N . SER A 1 96 ? -14.863 6.506 11.622 1.00 92.56 96 SER A N 1
ATOM 774 C CA . SER A 1 96 ? -15.841 6.173 12.662 1.00 92.56 96 SER A CA 1
ATOM 775 C C . SER A 1 96 ? -16.414 4.772 12.450 1.00 92.56 96 SER A C 1
ATOM 777 O O . SER A 1 96 ? -16.390 3.962 13.372 1.00 92.56 96 SER A O 1
ATOM 779 N N . ASN A 1 97 ? -16.828 4.447 11.222 1.00 94.88 97 AS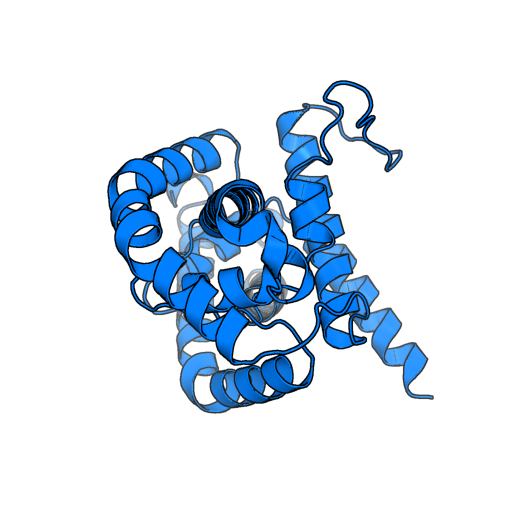N A N 1
ATOM 780 C CA . ASN A 1 97 ? -17.344 3.120 10.884 1.00 94.88 97 ASN A CA 1
ATOM 781 C C . ASN A 1 97 ? -16.307 2.018 11.150 1.00 94.88 97 ASN A C 1
ATOM 783 O O . ASN A 1 97 ? -16.624 1.011 11.775 1.00 94.88 97 ASN A O 1
ATOM 787 N N . ALA A 1 98 ? -15.055 2.219 10.728 1.00 96.44 98 ALA A N 1
ATOM 788 C CA . ALA A 1 98 ? -13.989 1.244 10.932 1.00 96.44 98 ALA A CA 1
ATOM 789 C C . ALA A 1 98 ? -13.650 1.042 12.419 1.00 96.44 98 ALA A C 1
ATOM 791 O O . ALA A 1 98 ? -13.385 -0.085 12.839 1.00 96.44 98 ALA A O 1
ATOM 792 N N . ILE A 1 99 ? -13.660 2.110 13.226 1.00 94.75 99 ILE A N 1
ATOM 793 C CA . ILE A 1 99 ? -13.434 2.007 14.674 1.00 94.75 99 ILE A CA 1
ATOM 794 C C . ILE A 1 99 ? -14.569 1.233 15.343 1.00 94.75 99 ILE A C 1
ATOM 796 O O . ILE A 1 99 ? -14.285 0.311 16.107 1.00 94.75 99 ILE A O 1
ATOM 800 N N . GLU A 1 100 ? -15.825 1.567 15.045 1.00 93.69 100 GLU A N 1
ATOM 801 C CA . GLU A 1 100 ? -16.983 0.874 15.618 1.00 93.69 100 GLU A CA 1
ATOM 802 C C . GLU A 1 100 ? -17.001 -0.607 15.230 1.00 93.69 100 GLU A C 1
ATOM 804 O O . GLU A 1 100 ? -17.179 -1.465 16.094 1.00 93.69 100 GLU A O 1
ATOM 809 N N . ASP A 1 101 ? -16.712 -0.930 13.968 1.00 94.69 101 ASP A N 1
ATOM 810 C CA . ASP A 1 101 ? -16.604 -2.313 13.500 1.00 94.69 101 ASP A CA 1
ATOM 811 C C . ASP A 1 101 ? -15.538 -3.097 14.274 1.00 94.69 101 ASP A C 1
ATOM 813 O O . ASP A 1 101 ? -15.766 -4.238 14.684 1.00 94.69 101 ASP A O 1
ATOM 817 N N . VAL A 1 102 ? -14.354 -2.511 14.483 1.00 93.31 102 VAL A N 1
ATOM 818 C CA . VAL A 1 102 ? -13.276 -3.165 15.241 1.00 93.31 102 VAL A CA 1
ATOM 819 C C . VAL A 1 102 ? -13.647 -3.300 16.714 1.00 93.31 102 VAL A C 1
ATOM 821 O O . VAL A 1 102 ? -13.436 -4.363 17.298 1.00 93.31 102 VAL A O 1
ATOM 824 N N . TYR A 1 103 ? -14.238 -2.262 17.302 1.00 91.19 103 TYR A N 1
ATOM 825 C CA . TYR A 1 103 ? -14.669 -2.265 18.694 1.00 91.19 103 TYR A CA 1
ATOM 826 C C . TYR A 1 103 ? -15.730 -3.345 18.956 1.00 91.19 103 TYR A C 1
ATOM 828 O O . TYR A 1 103 ? -15.605 -4.124 19.902 1.00 91.19 103 TYR A O 1
ATOM 836 N N . GLN A 1 104 ? -16.724 -3.473 18.072 1.00 91.81 104 GLN A N 1
ATOM 837 C CA . GLN A 1 104 ? -17.795 -4.470 18.173 1.00 91.81 104 GLN A CA 1
ATOM 838 C C . GLN A 1 104 ? -17.308 -5.909 17.997 1.00 91.81 104 GLN A C 1
ATOM 840 O O . GLN A 1 104 ? -17.869 -6.825 18.603 1.00 91.81 104 GLN A O 1
ATOM 845 N N . ARG A 1 105 ? -16.245 -6.134 17.213 1.00 87.56 105 ARG A N 1
ATOM 846 C CA . ARG A 1 105 ? -15.615 -7.462 17.101 1.00 87.56 105 ARG A CA 1
ATOM 847 C C . ARG A 1 105 ? -15.049 -7.943 18.436 1.00 87.56 105 ARG A C 1
ATOM 849 O O . ARG A 1 105 ? -14.877 -9.148 18.603 1.00 87.56 105 ARG A O 1
ATOM 856 N N . ASN A 1 106 ? -14.792 -7.029 19.378 1.00 80.06 106 ASN A N 1
ATOM 857 C CA . ASN A 1 106 ? -14.370 -7.333 20.744 1.00 80.06 106 ASN A CA 1
ATOM 858 C C . ASN A 1 106 ? -13.125 -8.242 20.796 1.00 80.06 106 ASN A C 1
ATOM 860 O O . ASN A 1 106 ? -12.990 -9.102 21.668 1.00 80.06 106 ASN A O 1
ATOM 864 N N . ILE A 1 107 ? -12.226 -8.077 19.822 1.00 73.19 107 ILE A N 1
ATOM 865 C CA . ILE A 1 107 ? -10.980 -8.836 19.731 1.00 73.19 107 ILE A CA 1
ATOM 866 C C . ILE A 1 107 ? -9.916 -8.053 20.503 1.00 73.19 107 ILE A C 1
ATOM 868 O O . ILE A 1 107 ? -9.637 -6.907 20.146 1.00 73.19 107 ILE A O 1
ATOM 872 N N . PRO A 1 108 ? -9.304 -8.634 21.549 1.00 68.38 108 PRO A N 1
ATOM 873 C CA . PRO A 1 108 ? -8.246 -7.958 22.279 1.00 68.38 108 PRO A CA 1
ATOM 874 C C . PRO A 1 108 ? -7.075 -7.623 21.358 1.00 68.38 108 PRO A C 1
ATOM 876 O O . PRO A 1 108 ? -6.605 -8.475 20.595 1.00 68.38 108 PRO A O 1
ATOM 879 N N . ARG A 1 109 ? -6.561 -6.399 21.498 1.00 69.62 109 ARG A N 1
ATOM 880 C CA . ARG A 1 109 ? -5.313 -5.969 20.865 1.00 69.62 109 ARG A CA 1
ATOM 881 C C . ARG A 1 109 ? -4.205 -6.984 21.153 1.00 69.62 109 ARG A C 1
ATOM 883 O O . ARG A 1 109 ? -3.869 -7.225 22.313 1.00 69.62 109 ARG A O 1
ATOM 890 N N . THR A 1 110 ? -3.646 -7.582 20.104 1.00 65.50 110 THR A N 1
ATOM 891 C CA . THR A 1 110 ? -2.638 -8.645 20.214 1.00 65.50 110 THR A CA 1
ATOM 892 C C . THR A 1 110 ? -1.300 -8.137 19.704 1.00 65.50 110 THR A C 1
ATOM 894 O O . THR A 1 110 ? -1.170 -7.705 18.566 1.00 65.50 110 THR A O 1
ATOM 897 N N . LEU A 1 111 ? -0.276 -8.228 20.554 1.00 60.62 111 LEU A N 1
ATOM 898 C CA . LEU A 1 111 ? 1.101 -7.859 20.202 1.00 60.62 111 LEU A CA 1
ATOM 899 C C . LEU A 1 111 ? 1.852 -8.974 19.458 1.00 60.62 111 LEU A C 1
ATOM 901 O O . LEU A 1 111 ? 2.986 -8.773 19.037 1.00 60.62 111 LEU A O 1
ATOM 905 N N . HIS A 1 112 ? 1.269 -10.169 19.347 1.00 63.94 112 HIS A N 1
ATOM 906 C CA . HIS A 1 112 ? 1.887 -11.296 18.655 1.00 63.94 112 HIS A CA 1
ATOM 907 C C . HIS A 1 112 ? 1.581 -11.240 17.163 1.00 63.94 112 HIS A C 1
ATOM 909 O O . HIS A 1 112 ? 0.433 -11.358 16.743 1.00 63.94 112 HIS A O 1
ATOM 915 N N . GLN A 1 113 ? 2.639 -11.083 16.377 1.00 67.50 113 GLN A N 1
ATOM 916 C CA . GLN A 1 113 ? 2.601 -11.246 14.933 1.00 67.50 113 GLN A CA 1
ATOM 917 C C . GLN A 1 113 ? 2.844 -12.711 14.603 1.00 67.50 113 GLN A C 1
ATOM 919 O O . GLN A 1 113 ? 3.779 -13.327 15.118 1.00 67.50 113 GLN A O 1
ATOM 924 N N . ASP A 1 114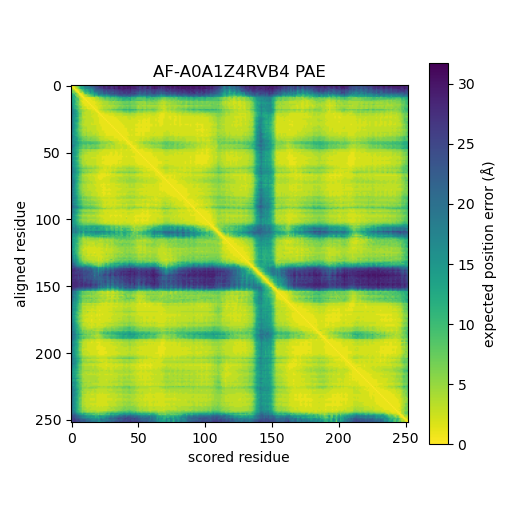 ? 2.013 -13.276 13.736 1.00 79.06 114 ASP A N 1
ATOM 925 C CA . ASP A 1 114 ? 2.365 -14.533 13.091 1.00 79.06 114 ASP A CA 1
ATOM 926 C C . ASP A 1 114 ? 3.584 -14.346 12.174 1.00 79.06 114 ASP A C 1
ATOM 928 O O . ASP A 1 114 ? 3.937 -13.231 11.788 1.00 79.06 114 ASP A O 1
ATOM 932 N N . VAL A 1 115 ? 4.228 -15.455 11.806 1.00 79.00 115 VAL A N 1
ATOM 933 C CA . VAL A 1 115 ? 5.473 -15.452 11.020 1.00 79.00 115 VAL A CA 1
ATOM 934 C C . VAL A 1 115 ? 5.319 -14.724 9.678 1.00 79.00 115 VAL A C 1
ATOM 936 O O . VAL A 1 115 ? 6.260 -14.081 9.219 1.00 79.00 115 VAL A O 1
ATOM 939 N N . VAL A 1 116 ? 4.143 -14.782 9.045 1.00 79.50 116 VAL A N 1
ATOM 940 C CA . VAL A 1 116 ? 3.915 -14.151 7.735 1.00 79.50 116 VAL A CA 1
ATOM 941 C C . VAL A 1 116 ? 3.871 -12.631 7.873 1.00 79.50 116 VAL A C 1
ATOM 943 O O . VAL A 1 116 ? 4.526 -11.917 7.104 1.00 79.50 116 VAL A O 1
ATOM 946 N N . ILE A 1 117 ? 3.145 -12.134 8.875 1.00 83.31 117 ILE A N 1
ATOM 947 C CA . ILE A 1 117 ? 3.111 -10.706 9.191 1.00 83.31 117 ILE A CA 1
ATOM 948 C C . ILE A 1 117 ? 4.477 -10.239 9.688 1.00 83.31 117 ILE A C 1
ATOM 950 O O . ILE A 1 117 ? 4.967 -9.230 9.197 1.00 83.31 117 ILE A O 1
ATOM 954 N N . ALA A 1 118 ? 5.146 -11.000 10.557 1.00 82.12 118 ALA A N 1
ATOM 955 C CA . ALA A 1 118 ? 6.473 -10.660 11.065 1.00 82.12 118 ALA A CA 1
ATOM 956 C C . ALA A 1 118 ? 7.506 -10.504 9.934 1.00 82.12 118 ALA A C 1
ATOM 958 O O . ALA A 1 118 ? 8.250 -9.523 9.905 1.00 82.12 118 ALA A O 1
ATOM 959 N N . ASN A 1 119 ? 7.515 -11.412 8.954 1.00 82.94 119 ASN A N 1
ATOM 960 C CA . ASN A 1 119 ? 8.393 -11.308 7.786 1.00 82.94 119 ASN A CA 1
ATOM 961 C C . ASN A 1 119 ? 8.085 -10.059 6.950 1.00 82.94 119 ASN A C 1
ATOM 963 O O . ASN A 1 119 ? 8.992 -9.330 6.550 1.00 82.94 119 ASN A O 1
ATOM 967 N N . SER A 1 120 ? 6.804 -9.765 6.734 1.00 81.50 120 SER A N 1
ATOM 968 C CA . SER A 1 120 ? 6.378 -8.574 5.990 1.00 81.50 120 SER A CA 1
ATOM 969 C C . SER A 1 120 ? 6.736 -7.278 6.729 1.00 81.50 120 SER A C 1
ATOM 971 O O . SER A 1 120 ? 7.231 -6.326 6.128 1.00 81.50 120 SER A O 1
ATOM 973 N N . THR A 1 121 ? 6.584 -7.268 8.053 1.00 82.56 121 THR A N 1
ATOM 974 C CA . THR A 1 121 ? 7.033 -6.213 8.966 1.00 82.56 121 THR A CA 1
ATOM 975 C C . THR A 1 121 ? 8.546 -5.996 8.856 1.00 82.56 121 THR A C 1
ATOM 977 O O . THR A 1 121 ? 8.988 -4.849 8.795 1.00 82.56 121 THR A O 1
ATOM 980 N N . VAL A 1 122 ? 9.361 -7.054 8.766 1.00 85.12 122 VAL A N 1
ATOM 981 C CA . VAL A 1 122 ? 10.817 -6.933 8.550 1.00 85.12 122 VAL A CA 1
ATOM 982 C C . VAL A 1 122 ? 11.130 -6.236 7.224 1.00 85.12 122 VAL A C 1
ATOM 984 O O . VAL A 1 122 ? 11.919 -5.289 7.209 1.00 85.12 122 VAL A O 1
ATOM 987 N N . LEU A 1 123 ? 10.488 -6.638 6.125 1.00 85.56 123 LEU A N 1
ATOM 988 C CA . LEU A 1 123 ? 10.679 -5.994 4.820 1.00 85.56 123 LEU A CA 1
ATOM 989 C C . LEU A 1 123 ? 10.251 -4.520 4.855 1.00 85.56 123 LEU A C 1
ATOM 991 O O . LEU A 1 123 ? 10.987 -3.641 4.407 1.00 85.56 123 LEU A O 1
ATOM 995 N N . LYS A 1 124 ? 9.109 -4.223 5.479 1.00 85.31 124 LYS A N 1
ATOM 996 C CA . LYS A 1 124 ? 8.622 -2.854 5.668 1.00 85.31 124 LYS A CA 1
ATOM 997 C C . LYS A 1 124 ? 9.596 -2.001 6.482 1.00 85.31 124 LYS A C 1
ATOM 999 O O . LYS A 1 124 ? 9.871 -0.871 6.095 1.00 85.31 124 LYS A O 1
ATOM 1004 N N . LYS A 1 125 ? 10.185 -2.542 7.557 1.00 85.19 125 LYS A N 1
ATOM 1005 C CA . LYS A 1 125 ? 11.236 -1.864 8.346 1.00 85.19 125 LYS A CA 1
ATOM 1006 C C . LYS A 1 125 ? 12.440 -1.489 7.490 1.00 85.19 125 LYS A C 1
ATOM 1008 O O . LYS A 1 125 ? 12.930 -0.368 7.598 1.00 85.19 125 LYS A O 1
ATOM 1013 N N . ILE A 1 126 ? 12.913 -2.408 6.648 1.00 85.69 126 ILE A N 1
ATOM 1014 C CA . ILE A 1 126 ? 14.032 -2.154 5.730 1.00 85.69 126 ILE A CA 1
ATOM 1015 C C . ILE A 1 126 ? 13.684 -0.999 4.784 1.00 85.69 126 ILE A C 1
ATOM 1017 O O . ILE A 1 126 ? 14.463 -0.057 4.646 1.00 85.69 126 ILE A O 1
ATOM 1021 N N . ARG A 1 127 ? 12.483 -1.027 4.205 1.00 85.94 127 ARG A N 1
ATOM 1022 C CA . ARG A 1 127 ? 12.009 0.002 3.276 1.00 85.94 127 ARG A CA 1
ATOM 1023 C C . ARG A 1 127 ? 11.823 1.370 3.934 1.00 85.94 127 ARG A C 1
ATOM 1025 O O . ARG A 1 127 ? 12.272 2.375 3.392 1.00 85.94 127 ARG A O 1
ATOM 1032 N N . SER A 1 128 ? 11.250 1.418 5.138 1.00 83.25 128 SER A N 1
ATOM 1033 C CA . SER A 1 128 ? 11.133 2.654 5.923 1.00 83.25 128 SER A CA 1
ATOM 1034 C C . SER A 1 128 ? 12.502 3.259 6.245 1.00 83.25 128 SER A C 1
ATOM 1036 O O . SER A 1 128 ? 12.656 4.477 6.213 1.00 83.25 128 SER A O 1
ATOM 1038 N N . ARG A 1 129 ? 13.519 2.431 6.522 1.00 82.06 129 ARG A N 1
ATOM 1039 C CA . ARG A 1 129 ? 14.897 2.908 6.734 1.00 82.06 129 ARG A CA 1
ATOM 1040 C C . ARG A 1 129 ? 15.500 3.503 5.461 1.00 82.06 129 ARG A C 1
ATOM 1042 O O . ARG A 1 129 ? 16.048 4.597 5.530 1.00 82.06 129 ARG A O 1
ATOM 1049 N N . SER A 1 130 ? 15.344 2.831 4.319 1.00 80.00 130 SER A N 1
ATOM 1050 C CA . SER A 1 130 ? 15.784 3.355 3.016 1.00 80.00 130 SER A CA 1
ATOM 1051 C C . SER A 1 130 ? 15.104 4.694 2.685 1.00 80.00 130 SER A C 1
ATOM 1053 O O . SER A 1 130 ? 15.759 5.659 2.290 1.00 80.00 130 SER A O 1
ATOM 1055 N N . TRP A 1 131 ? 13.803 4.819 2.962 1.00 80.12 131 TRP A N 1
ATOM 1056 C CA . TRP A 1 131 ? 13.093 6.090 2.816 1.00 80.12 131 TRP A CA 1
ATOM 1057 C C . TRP A 1 131 ? 13.669 7.203 3.704 1.00 80.12 131 TRP A C 1
ATOM 1059 O O . TRP A 1 131 ? 13.873 8.326 3.243 1.00 80.12 131 TRP A O 1
ATOM 1069 N N . ARG A 1 132 ? 13.968 6.906 4.973 1.00 76.56 132 ARG A N 1
ATOM 1070 C CA . ARG A 1 132 ? 14.556 7.888 5.898 1.00 76.56 132 ARG A CA 1
ATOM 1071 C C . ARG A 1 132 ? 15.920 8.389 5.429 1.00 76.56 132 ARG A C 1
ATOM 1073 O O . ARG A 1 132 ? 16.156 9.589 5.528 1.00 76.56 132 ARG A O 1
ATOM 1080 N N . SER A 1 133 ? 16.773 7.526 4.867 1.00 72.81 133 SER A N 1
ATOM 1081 C CA . SER A 1 133 ? 18.072 7.966 4.330 1.00 72.81 133 SER A CA 1
ATOM 1082 C C . SER A 1 133 ? 17.943 8.991 3.196 1.00 72.81 133 SER A C 1
ATOM 1084 O O . SER A 1 133 ? 18.788 9.874 3.074 1.00 72.81 133 SER A O 1
ATOM 1086 N N . LEU A 1 134 ? 16.852 8.958 2.416 1.00 71.62 134 LEU A N 1
ATOM 1087 C CA . LEU A 1 134 ? 16.578 10.008 1.426 1.00 71.62 134 LEU A CA 1
ATOM 1088 C C . LEU A 1 134 ? 16.211 11.355 2.058 1.00 71.62 134 LEU A C 1
ATOM 1090 O O . LEU A 1 134 ? 16.460 12.397 1.455 1.00 71.62 134 LEU A O 1
ATOM 1094 N N . GLN A 1 135 ? 15.581 11.351 3.235 1.00 66.25 135 GLN A N 1
ATOM 1095 C CA . GLN A 1 135 ? 15.156 12.577 3.914 1.00 66.25 135 GLN A CA 1
ATOM 1096 C C . GLN A 1 135 ? 16.299 13.249 4.676 1.00 66.25 135 GLN A C 1
ATOM 1098 O O . GLN A 1 135 ? 16.356 14.477 4.710 1.00 66.25 135 GLN A O 1
ATOM 1103 N N . SER A 1 136 ? 17.195 12.467 5.282 1.00 60.38 136 SER A N 1
ATOM 1104 C CA . SER A 1 136 ? 18.334 12.990 6.044 1.00 60.38 136 SER A CA 1
ATOM 1105 C C . SER A 1 136 ? 19.522 13.396 5.168 1.00 60.38 136 SER A C 1
ATOM 1107 O O . SER A 1 136 ? 20.383 14.130 5.641 1.00 60.38 136 SER A O 1
ATOM 1109 N N . GLY A 1 137 ? 19.593 12.935 3.912 1.00 51.91 137 GLY A N 1
ATOM 1110 C CA . GLY A 1 137 ? 20.766 13.135 3.051 1.00 51.91 137 GLY A CA 1
ATOM 1111 C C . GLY A 1 137 ? 22.001 12.336 3.494 1.00 51.91 137 GLY A C 1
ATOM 1112 O O . GLY A 1 137 ? 23.066 12.485 2.902 1.00 51.91 137 GLY A O 1
ATOM 1113 N N . GLU A 1 138 ? 21.858 11.475 4.507 1.00 44.31 138 GLU A N 1
ATOM 1114 C CA . GLU A 1 138 ? 22.910 10.621 5.056 1.00 44.31 138 GLU A CA 1
ATOM 1115 C C . GLU A 1 138 ? 22.529 9.145 4.891 1.00 44.31 138 GLU A C 1
ATOM 1117 O O . GLU A 1 138 ? 21.449 8.707 5.303 1.00 44.31 138 GLU A O 1
ATOM 1122 N N . VAL A 1 139 ? 23.446 8.361 4.315 1.00 43.00 139 VAL A N 1
ATOM 1123 C CA . VAL A 1 139 ? 23.405 6.896 4.360 1.00 43.00 139 VAL A CA 1
ATOM 1124 C C . VAL A 1 139 ? 23.797 6.490 5.776 1.00 43.00 139 VAL A C 1
ATOM 1126 O O . VAL A 1 139 ? 24.972 6.462 6.127 1.00 43.00 139 VAL A O 1
ATOM 1129 N N . ILE A 1 140 ? 22.807 6.228 6.623 1.00 44.81 140 ILE A N 1
ATOM 1130 C CA . ILE A 1 140 ? 23.062 5.791 7.994 1.00 44.81 140 ILE A CA 1
ATOM 1131 C C . ILE A 1 140 ? 23.440 4.303 7.944 1.00 44.81 140 ILE A C 1
ATOM 1133 O O . ILE A 1 140 ? 22.578 3.425 7.940 1.00 44.81 140 ILE A O 1
ATOM 1137 N N . GLU A 1 141 ? 24.745 4.022 7.878 1.00 40.72 141 GLU A N 1
ATOM 1138 C CA . GLU A 1 141 ? 25.309 2.660 7.909 1.00 40.72 141 GLU A CA 1
ATOM 1139 C C . GLU A 1 141 ? 25.134 1.967 9.275 1.00 40.72 141 GLU A C 1
ATOM 1141 O O . GLU A 1 141 ? 25.266 0.749 9.387 1.00 40.72 141 GLU A O 1
ATOM 1146 N N . THR A 1 142 ? 24.760 2.708 10.319 1.00 40.38 142 THR A N 1
ATOM 1147 C CA . THR A 1 142 ? 24.547 2.184 11.673 1.00 40.38 142 THR A CA 1
ATOM 1148 C C . THR A 1 142 ? 23.089 2.366 12.070 1.00 40.38 142 THR A C 1
ATOM 1150 O O . THR A 1 142 ? 22.676 3.464 12.416 1.00 40.38 142 THR A O 1
ATOM 1153 N N . GLY A 1 143 ? 22.302 1.292 11.977 1.00 40.72 143 GLY A N 1
ATOM 1154 C CA . GLY A 1 143 ? 20.837 1.248 12.077 1.00 40.72 143 GLY A CA 1
ATOM 1155 C C . GLY A 1 143 ? 20.146 1.719 13.369 1.00 40.72 143 GLY A C 1
ATOM 1156 O O . GLY A 1 143 ? 19.182 1.072 13.777 1.00 40.72 143 GLY A O 1
ATOM 1157 N N . GLU A 1 144 ? 20.544 2.843 13.957 1.00 38.12 144 GLU A N 1
ATOM 1158 C CA . GLU A 1 144 ? 19.824 3.546 15.019 1.00 38.12 144 GLU A CA 1
ATOM 1159 C C . GLU A 1 144 ? 19.658 5.022 14.645 1.00 38.12 144 GLU A C 1
ATOM 1161 O O . GLU A 1 144 ? 20.620 5.774 14.518 1.00 38.12 144 GLU A O 1
ATOM 1166 N N . PHE A 1 145 ? 18.404 5.423 14.438 1.00 42.38 145 PHE A N 1
ATOM 1167 C CA . PHE A 1 145 ? 18.018 6.826 14.355 1.00 42.38 145 PHE A CA 1
ATOM 1168 C C . PHE A 1 145 ? 17.696 7.284 15.776 1.00 42.38 145 PHE A C 1
ATOM 1170 O O . PHE A 1 145 ? 16.949 6.607 16.484 1.00 42.38 145 PHE A O 1
ATOM 1177 N N . ASP A 1 146 ? 18.267 8.404 16.210 1.00 36.50 146 ASP A N 1
ATOM 1178 C CA . ASP A 1 146 ? 18.059 8.902 17.564 1.00 36.50 146 ASP A CA 1
ATOM 1179 C C . ASP A 1 146 ? 16.662 9.536 17.704 1.00 36.50 146 ASP A C 1
ATOM 1181 O O . ASP A 1 146 ? 16.427 10.696 17.354 1.00 36.50 146 ASP A O 1
ATOM 1185 N N . CYS A 1 147 ? 15.713 8.753 18.222 1.00 39.06 147 CYS A N 1
ATOM 1186 C CA . CYS A 1 147 ? 14.343 9.175 18.528 1.00 39.06 147 CYS A CA 1
ATOM 1187 C C . CYS A 1 147 ? 14.266 10.168 19.710 1.00 39.06 147 CYS A C 1
ATOM 1189 O O . CYS A 1 147 ? 13.174 10.620 20.065 1.00 39.06 147 CYS A O 1
ATOM 1191 N N . SER A 1 148 ? 15.394 10.516 20.347 1.00 34.91 148 SER A N 1
ATOM 1192 C CA . SER A 1 148 ? 15.423 11.350 21.555 1.00 34.91 148 SER A CA 1
ATOM 1193 C C . SER A 1 148 ? 14.992 12.806 21.337 1.00 34.91 148 SER A C 1
ATOM 1195 O O . SER A 1 148 ? 14.684 13.495 22.310 1.00 34.91 148 SER A O 1
ATOM 1197 N N . ARG A 1 149 ? 14.911 13.295 20.089 1.00 36.62 149 ARG A N 1
ATOM 1198 C CA . ARG A 1 149 ? 14.582 14.707 19.813 1.00 36.62 149 ARG A CA 1
ATOM 1199 C C . ARG A 1 149 ? 13.094 15.061 19.839 1.00 36.62 149 ARG A C 1
ATOM 1201 O O . ARG A 1 149 ? 12.790 16.249 19.908 1.00 36.62 149 ARG A O 1
ATOM 1208 N N . THR A 1 150 ? 12.167 14.100 19.809 1.00 36.66 150 THR A N 1
ATOM 1209 C CA . THR A 1 150 ? 10.721 14.414 19.749 1.00 36.66 150 THR A CA 1
ATOM 1210 C C . THR A 1 150 ? 9.855 13.731 20.804 1.00 36.66 150 THR A C 1
ATOM 1212 O O . THR A 1 150 ? 8.687 14.088 20.910 1.00 36.66 150 THR A O 1
ATOM 1215 N N . GLY A 1 151 ? 10.365 12.790 21.606 1.00 31.16 151 GLY A N 1
ATOM 1216 C CA . GLY A 1 151 ? 9.595 12.143 22.688 1.00 31.16 151 GLY A CA 1
ATOM 1217 C C . GLY A 1 151 ? 8.389 11.295 22.236 1.00 31.16 151 GLY A C 1
ATOM 1218 O O . GLY A 1 151 ? 7.793 10.599 23.055 1.00 31.16 151 GLY A O 1
ATOM 1219 N N . TYR A 1 152 ? 8.058 11.304 20.943 1.00 35.19 152 TYR A N 1
ATOM 1220 C CA . TYR A 1 152 ? 7.079 10.447 20.286 1.00 35.19 152 TYR A CA 1
ATOM 1221 C C . TYR A 1 152 ? 7.830 9.439 19.417 1.00 35.19 152 TYR A C 1
ATOM 1223 O O . TYR A 1 152 ? 8.758 9.818 18.702 1.00 35.19 152 TYR A O 1
ATOM 1231 N N . ALA A 1 153 ? 7.429 8.164 19.459 1.00 55.47 153 ALA A N 1
ATOM 1232 C CA . ALA A 1 153 ? 7.908 7.185 18.488 1.00 55.47 153 ALA A CA 1
ATOM 1233 C C . ALA A 1 153 ? 7.645 7.723 17.074 1.00 55.47 153 ALA A C 1
ATOM 1235 O O . ALA A 1 153 ? 6.525 8.147 16.776 1.00 55.47 153 ALA A O 1
ATOM 1236 N N . ASP A 1 154 ? 8.674 7.735 16.227 1.00 73.75 154 ASP A N 1
ATOM 1237 C CA . ASP A 1 154 ? 8.546 8.187 14.846 1.00 73.75 154 ASP A CA 1
ATOM 1238 C C . ASP A 1 154 ? 7.437 7.383 14.145 1.00 73.75 154 ASP A C 1
ATOM 1240 O O . ASP A 1 154 ? 7.359 6.160 14.289 1.00 73.75 154 ASP A O 1
ATOM 1244 N N . ILE A 1 155 ? 6.556 8.047 13.390 1.00 76.25 155 ILE A N 1
ATOM 1245 C CA . ILE A 1 155 ? 5.385 7.409 12.766 1.00 76.25 155 ILE A CA 1
ATOM 1246 C C . ILE A 1 155 ? 5.793 6.235 11.869 1.00 76.25 155 ILE A C 1
ATOM 1248 O O . ILE A 1 155 ? 5.074 5.244 11.773 1.00 76.25 155 ILE A O 1
ATOM 1252 N N . PHE A 1 156 ? 6.981 6.303 11.270 1.00 75.31 156 PHE A N 1
ATOM 1253 C CA . PHE A 1 156 ? 7.546 5.221 10.473 1.00 75.31 156 PHE A CA 1
ATOM 1254 C C . PHE A 1 156 ? 7.953 4.009 11.326 1.00 75.31 156 PHE A C 1
ATOM 1256 O O . PHE A 1 156 ? 7.808 2.883 10.856 1.00 75.31 156 PHE A O 1
ATOM 1263 N N . ASP A 1 157 ? 8.395 4.196 12.576 1.00 76.38 157 ASP A N 1
ATOM 1264 C CA . ASP A 1 157 ? 8.641 3.083 13.503 1.00 76.38 157 ASP A CA 1
ATOM 1265 C C . ASP A 1 157 ? 7.322 2.470 13.958 1.00 76.38 157 ASP A C 1
ATOM 1267 O O . ASP A 1 157 ? 7.214 1.248 14.052 1.00 76.38 157 ASP A O 1
ATOM 1271 N N . VAL A 1 158 ? 6.296 3.293 14.192 1.00 81.25 158 VAL A N 1
ATOM 1272 C CA . VAL A 1 158 ? 4.959 2.787 14.517 1.00 81.25 158 VAL A CA 1
ATOM 1273 C C . VAL A 1 158 ? 4.409 1.967 13.350 1.00 81.25 158 VAL A C 1
ATOM 1275 O O . VAL A 1 158 ? 4.025 0.819 13.550 1.00 81.25 158 VAL A O 1
ATOM 1278 N N . LEU A 1 159 ? 4.454 2.493 12.122 1.00 79.62 159 LEU A N 1
ATOM 1279 C CA . LEU A 1 159 ? 4.035 1.789 10.904 1.00 79.62 159 LEU A CA 1
ATOM 1280 C C . LEU A 1 159 ? 4.784 0.487 10.685 1.00 79.62 159 LEU A C 1
ATOM 1282 O O . LEU A 1 159 ? 4.186 -0.510 10.280 1.00 79.62 159 LEU A O 1
ATOM 1286 N N . ALA A 1 160 ? 6.095 0.506 10.904 1.00 74.75 160 ALA A N 1
ATOM 1287 C CA . ALA A 1 160 ? 6.940 -0.643 10.657 1.00 74.75 160 ALA A CA 1
ATOM 1288 C C . ALA A 1 160 ? 6.802 -1.716 11.743 1.00 74.75 160 ALA A C 1
ATOM 1290 O O . ALA A 1 160 ? 7.183 -2.852 11.500 1.00 74.75 160 ALA A O 1
ATOM 1291 N N . ASN A 1 161 ? 6.261 -1.384 12.918 1.00 78.88 161 ASN A N 1
ATOM 1292 C CA . ASN A 1 161 ? 5.913 -2.344 13.970 1.00 78.88 161 ASN A CA 1
ATOM 1293 C C . ASN A 1 161 ? 4.418 -2.696 13.995 1.00 78.88 161 ASN A C 1
ATOM 1295 O O . ASN A 1 161 ? 4.015 -3.587 14.740 1.00 78.88 161 ASN A O 1
ATOM 1299 N N . LEU A 1 162 ? 3.595 -2.021 13.193 1.00 83.31 162 LEU A N 1
ATOM 1300 C CA . LEU A 1 162 ? 2.177 -2.318 13.070 1.00 83.31 162 LEU A CA 1
ATOM 1301 C C . LEU A 1 162 ? 1.996 -3.658 12.350 1.00 83.31 162 LEU A C 1
ATOM 1303 O O . LEU A 1 162 ? 2.623 -3.902 11.317 1.00 83.31 162 LEU A O 1
ATOM 1307 N N . SER A 1 163 ? 1.111 -4.507 12.871 1.00 86.75 163 SER A N 1
ATOM 1308 C CA . SER A 1 163 ? 0.685 -5.760 12.234 1.00 86.75 163 SER A CA 1
ATOM 1309 C C . SER A 1 163 ? -0.220 -5.466 11.034 1.00 86.75 163 SER A C 1
ATOM 1311 O O . SER A 1 163 ? -1.393 -5.806 11.040 1.00 86.75 163 SER A O 1
ATOM 1313 N N . LEU A 1 164 ? 0.303 -4.742 10.045 1.00 89.50 164 LEU A N 1
ATOM 1314 C CA . LEU A 1 164 ? -0.415 -4.257 8.874 1.00 89.50 164 LEU A CA 1
ATOM 1315 C C . LEU A 1 164 ? 0.490 -4.376 7.650 1.00 89.50 164 LEU A C 1
ATOM 1317 O O . LEU A 1 164 ? 1.543 -3.734 7.577 1.00 89.50 164 LEU A O 1
ATOM 1321 N N . THR A 1 165 ? 0.067 -5.195 6.692 1.00 89.50 165 THR A N 1
ATOM 1322 C CA . THR A 1 165 ? 0.810 -5.473 5.457 1.00 89.50 165 THR A CA 1
ATOM 1323 C C . THR A 1 165 ? -0.114 -5.393 4.257 1.00 89.50 165 THR A C 1
ATOM 1325 O O . THR A 1 165 ? -1.159 -6.034 4.268 1.00 89.50 165 THR A O 1
ATOM 1328 N N . ASN A 1 166 ? 0.300 -4.688 3.203 1.00 93.25 166 ASN A N 1
ATOM 1329 C CA . ASN A 1 166 ? -0.330 -4.803 1.892 1.00 93.25 166 ASN A CA 1
ATOM 1330 C C . ASN A 1 166 ? 0.252 -6.012 1.147 1.00 93.25 166 ASN A C 1
ATOM 1332 O O 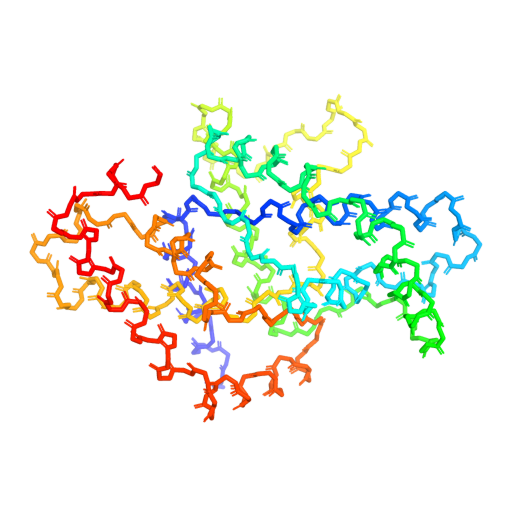. ASN A 1 166 ? 1.406 -5.990 0.723 1.00 93.25 166 ASN A O 1
ATOM 1336 N N . LEU A 1 167 ? -0.535 -7.073 0.970 1.00 92.38 167 LEU A N 1
ATOM 1337 C CA . LEU A 1 167 ? -0.092 -8.275 0.259 1.00 92.38 167 LEU A CA 1
ATOM 1338 C C . LEU A 1 167 ? 0.320 -7.967 -1.188 1.00 92.38 167 LEU A C 1
ATOM 1340 O O . LEU A 1 167 ? 1.315 -8.506 -1.671 1.00 92.38 167 LEU A O 1
ATOM 1344 N N . ILE A 1 168 ? -0.429 -7.092 -1.865 1.00 93.56 168 ILE A N 1
ATOM 1345 C CA . ILE A 1 168 ? -0.218 -6.777 -3.284 1.00 93.56 168 ILE A CA 1
ATOM 1346 C C . ILE A 1 168 ? 1.113 -6.059 -3.501 1.00 93.56 168 ILE A C 1
ATOM 1348 O O . ILE A 1 168 ? 1.773 -6.288 -4.508 1.00 93.56 168 ILE A O 1
ATOM 1352 N N . GLU A 1 169 ? 1.545 -5.253 -2.535 1.00 93.50 169 GLU A N 1
ATOM 1353 C CA . GLU A 1 169 ? 2.828 -4.553 -2.573 1.00 93.50 169 GLU A CA 1
ATOM 1354 C C . GLU A 1 169 ? 4.006 -5.520 -2.739 1.00 93.50 169 GLU A C 1
ATOM 1356 O O . GLU A 1 169 ? 4.826 -5.342 -3.639 1.00 93.50 169 GLU A O 1
ATOM 1361 N N . ASN A 1 170 ? 4.058 -6.582 -1.931 1.00 89.00 170 ASN A N 1
ATOM 1362 C CA . ASN A 1 170 ? 5.136 -7.569 -2.005 1.00 89.00 170 ASN A CA 1
ATOM 1363 C C . ASN A 1 170 ? 5.095 -8.372 -3.313 1.00 89.00 170 ASN A C 1
ATOM 1365 O O . ASN A 1 170 ? 6.142 -8.613 -3.915 1.00 89.00 170 ASN A O 1
ATOM 1369 N N . GLU A 1 171 ? 3.902 -8.751 -3.779 1.00 91.69 171 GLU A N 1
ATOM 1370 C CA . GLU A 1 171 ? 3.738 -9.457 -5.059 1.00 91.69 171 GLU A CA 1
ATOM 1371 C C . GLU A 1 171 ? 4.193 -8.576 -6.238 1.00 91.69 171 GLU A C 1
ATOM 1373 O O . GLU A 1 171 ? 4.914 -9.049 -7.115 1.00 91.69 171 GLU A O 1
ATOM 1378 N N . VAL A 1 172 ? 3.856 -7.278 -6.234 1.00 95.62 172 VAL A N 1
ATOM 1379 C CA . VAL A 1 172 ? 4.304 -6.324 -7.263 1.00 95.62 172 VAL A CA 1
ATOM 1380 C C . VAL A 1 172 ? 5.819 -6.147 -7.239 1.00 95.62 172 VAL A C 1
ATOM 1382 O O . VAL A 1 172 ? 6.433 -6.199 -8.301 1.00 95.62 172 VAL A O 1
ATOM 1385 N N . ILE A 1 173 ? 6.431 -5.975 -6.062 1.00 94.56 173 ILE A N 1
ATOM 1386 C CA . ILE A 1 173 ? 7.886 -5.798 -5.934 1.00 94.56 173 ILE A CA 1
ATOM 1387 C C . ILE A 1 173 ? 8.641 -6.985 -6.543 1.00 94.56 173 ILE A C 1
ATOM 1389 O O . ILE A 1 173 ? 9.565 -6.789 -7.335 1.00 94.56 173 ILE A O 1
ATOM 1393 N N . ILE A 1 174 ? 8.243 -8.211 -6.193 1.00 92.38 174 ILE A N 1
ATOM 1394 C CA . ILE A 1 174 ? 8.921 -9.431 -6.646 1.00 92.38 174 ILE A CA 1
ATOM 1395 C C . ILE A 1 174 ? 8.726 -9.632 -8.153 1.00 92.38 174 ILE A C 1
ATOM 1397 O O . ILE A 1 174 ? 9.707 -9.855 -8.870 1.00 92.38 174 ILE A O 1
ATOM 1401 N N . ASP A 1 175 ? 7.489 -9.525 -8.649 1.00 94.31 175 ASP A N 1
ATOM 1402 C CA . ASP A 1 175 ? 7.191 -9.738 -10.068 1.00 94.31 175 ASP A CA 1
ATOM 1403 C C . ASP A 1 175 ? 7.824 -8.644 -10.948 1.00 94.31 175 ASP A C 1
ATOM 1405 O O . ASP A 1 175 ? 8.370 -8.954 -12.009 1.00 94.31 175 ASP A O 1
ATOM 1409 N N . ALA A 1 176 ? 7.808 -7.377 -10.513 1.00 95.88 176 ALA A N 1
ATOM 1410 C CA . ALA A 1 176 ? 8.444 -6.277 -11.238 1.00 95.88 176 ALA A CA 1
ATOM 1411 C C . ALA A 1 176 ? 9.964 -6.454 -11.304 1.00 95.88 176 ALA A C 1
ATOM 1413 O O . ALA A 1 176 ? 10.536 -6.369 -12.391 1.00 95.88 176 ALA A O 1
ATOM 1414 N N . HIS A 1 177 ? 10.609 -6.771 -10.17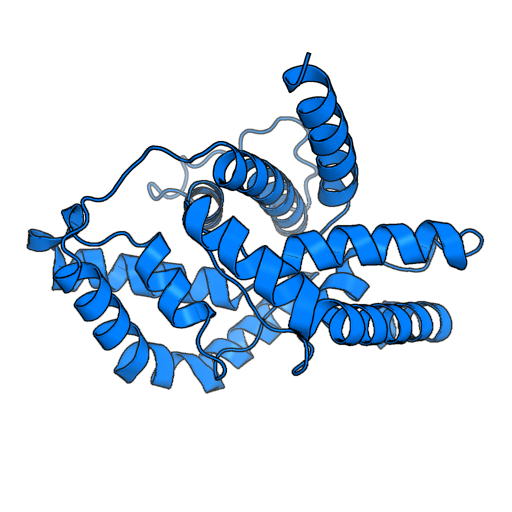5 1.00 95.19 177 HIS A N 1
ATOM 1415 C CA . HIS A 1 177 ? 12.039 -7.068 -10.146 1.00 95.19 177 HIS A CA 1
ATOM 1416 C C . HIS A 1 177 ? 12.367 -8.228 -11.094 1.00 95.19 177 HIS A C 1
ATOM 1418 O O . HIS A 1 177 ? 13.205 -8.089 -11.981 1.00 95.19 177 HIS A O 1
ATOM 1424 N N . SER A 1 178 ? 11.665 -9.360 -10.985 1.00 92.88 178 SER A N 1
ATOM 1425 C CA . SE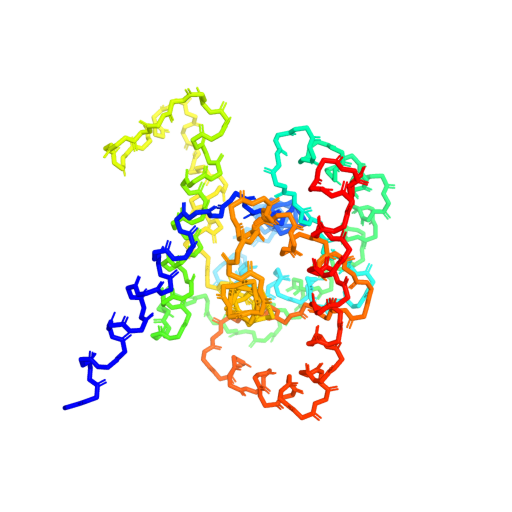R A 1 178 ? 11.905 -10.508 -11.867 1.00 92.88 178 SER A CA 1
ATOM 1426 C C . SER A 1 178 ? 11.761 -10.146 -13.350 1.00 92.88 178 SER A C 1
ATOM 1428 O O . SER A 1 178 ? 12.621 -10.521 -14.148 1.00 92.88 178 SER A O 1
ATOM 1430 N N . HIS A 1 179 ? 10.731 -9.382 -13.719 1.00 93.31 179 HIS A N 1
ATOM 1431 C CA . HIS A 1 179 ? 10.494 -8.981 -15.104 1.00 93.31 179 HIS A CA 1
ATOM 1432 C C . HIS A 1 179 ? 11.584 -8.039 -15.641 1.00 93.31 179 HIS A C 1
ATOM 1434 O O . HIS A 1 179 ? 12.067 -8.244 -16.752 1.00 93.31 179 HIS A O 1
ATOM 1440 N N . ILE A 1 180 ? 12.029 -7.058 -14.848 1.00 93.50 180 ILE A N 1
ATOM 1441 C CA . ILE A 1 180 ? 13.117 -6.140 -15.226 1.00 93.50 180 ILE A CA 1
ATOM 1442 C C . ILE A 1 180 ? 14.414 -6.918 -15.480 1.00 93.50 180 ILE A C 1
ATOM 1444 O O . ILE A 1 180 ? 15.030 -6.768 -16.534 1.00 93.50 180 ILE A O 1
ATOM 1448 N N . TYR A 1 181 ? 14.816 -7.778 -14.543 1.00 90.88 181 TYR A N 1
ATOM 1449 C CA . TYR A 1 181 ? 16.106 -8.468 -14.622 1.00 90.88 181 TYR A CA 1
ATOM 1450 C C . TYR A 1 181 ? 16.128 -9.627 -15.625 1.00 90.88 181 TYR A C 1
ATOM 1452 O O . TYR A 1 181 ? 17.201 -9.968 -16.117 1.00 90.88 181 TYR A O 1
ATOM 1460 N N . THR A 1 182 ? 14.974 -10.218 -15.947 1.00 91.25 182 THR A N 1
ATOM 1461 C CA . THR A 1 182 ? 14.892 -11.314 -16.929 1.00 91.25 182 THR A CA 1
ATOM 1462 C C . THR A 1 182 ? 14.730 -10.781 -18.349 1.00 91.25 182 THR A C 1
ATOM 1464 O O . THR A 1 182 ? 15.466 -11.188 -19.245 1.00 91.25 182 THR A O 1
ATOM 1467 N N . ASP A 1 183 ? 13.803 -9.843 -18.558 1.00 91.56 183 ASP A N 1
ATOM 1468 C CA . ASP A 1 183 ? 13.386 -9.450 -19.910 1.00 91.56 183 ASP A CA 1
ATOM 1469 C C . ASP A 1 183 ? 14.102 -8.181 -20.395 1.00 91.56 183 ASP A C 1
ATOM 1471 O O . ASP A 1 183 ? 14.207 -7.943 -21.599 1.00 91.56 183 ASP A O 1
ATOM 1475 N N . TYR A 1 184 ? 14.646 -7.386 -19.468 1.00 89.75 184 TYR A N 1
ATOM 1476 C CA . TYR A 1 184 ? 15.364 -6.140 -19.744 1.00 89.75 184 TYR A CA 1
ATOM 1477 C C . TYR A 1 184 ? 16.776 -6.139 -19.147 1.00 89.75 184 TYR A C 1
ATOM 1479 O O . TYR A 1 184 ? 17.300 -5.078 -18.818 1.00 89.75 184 TYR A O 1
ATOM 1487 N N . GLN A 1 185 ? 17.428 -7.304 -19.052 1.00 89.00 185 GLN A N 1
ATOM 1488 C CA . GLN A 1 185 ? 18.757 -7.454 -18.439 1.00 89.00 185 GLN A CA 1
ATOM 1489 C C . GLN A 1 185 ? 19.797 -6.448 -18.969 1.00 89.00 185 GLN A C 1
ATOM 1491 O O . GLN A 1 185 ? 20.593 -5.922 -18.202 1.00 89.00 185 GLN A O 1
ATOM 1496 N N . ALA A 1 186 ? 19.781 -6.135 -20.270 1.00 87.62 186 ALA A N 1
ATOM 1497 C CA . ALA A 1 186 ? 20.723 -5.181 -20.869 1.00 87.62 186 ALA A CA 1
ATOM 1498 C C . ALA A 1 186 ? 20.476 -3.713 -20.459 1.00 87.62 186 ALA A C 1
ATOM 1500 O O . ALA A 1 186 ? 21.360 -2.875 -20.621 1.00 87.62 186 ALA A O 1
ATOM 1501 N N . ASN A 1 187 ? 19.283 -3.402 -19.946 1.00 84.31 187 ASN A N 1
ATOM 1502 C CA . ASN A 1 187 ? 18.836 -2.057 -19.586 1.00 84.31 187 ASN A CA 1
ATOM 1503 C C . ASN A 1 187 ? 18.395 -1.949 -18.116 1.00 84.31 187 ASN A C 1
ATOM 1505 O O . ASN A 1 187 ? 17.817 -0.926 -17.748 1.00 84.31 187 ASN A O 1
ATOM 1509 N N . CYS A 1 188 ? 18.623 -2.970 -17.280 1.00 82.94 188 CYS A N 1
ATOM 1510 C CA . CYS A 1 188 ? 18.072 -3.023 -15.923 1.00 82.94 188 CYS A CA 1
ATOM 1511 C C . CYS A 1 188 ? 18.485 -1.811 -15.081 1.00 82.94 188 CYS A C 1
ATOM 1513 O O . CYS A 1 188 ? 17.652 -1.247 -14.382 1.00 82.94 188 CYS A O 1
ATOM 1515 N N . ASP A 1 189 ? 19.717 -1.329 -15.255 1.00 82.31 189 ASP A N 1
ATOM 1516 C CA . ASP A 1 189 ? 20.259 -0.171 -14.532 1.00 82.31 189 ASP A CA 1
ATOM 1517 C C . ASP A 1 189 ? 19.543 1.150 -14.865 1.00 82.31 189 ASP A C 1
ATOM 1519 O O . ASP A 1 189 ? 19.667 2.131 -14.136 1.00 82.31 189 ASP A O 1
ATOM 1523 N N . ARG A 1 190 ? 18.792 1.200 -15.974 1.00 84.44 190 ARG A N 1
ATOM 1524 C CA . ARG A 1 190 ? 18.022 2.382 -16.395 1.00 84.44 190 ARG A CA 1
ATOM 1525 C C . ARG A 1 190 ? 16.576 2.358 -15.904 1.00 84.44 190 ARG A C 1
ATOM 1527 O O . ARG A 1 190 ? 15.895 3.380 -15.987 1.00 84.44 190 ARG A O 1
ATOM 1534 N N . ILE A 1 191 ? 16.095 1.209 -15.429 1.00 89.50 191 ILE A N 1
ATOM 1535 C CA . ILE A 1 191 ? 14.708 1.017 -15.006 1.00 89.50 191 ILE A CA 1
ATOM 1536 C C . ILE A 1 191 ? 14.671 1.040 -13.480 1.00 89.50 191 ILE A C 1
ATOM 1538 O O . ILE A 1 191 ? 15.052 0.078 -12.817 1.00 89.50 191 ILE A O 1
ATOM 1542 N N . SER A 1 192 ? 14.183 2.139 -12.910 1.00 91.12 192 SER A N 1
ATOM 1543 C CA . SER A 1 192 ? 14.042 2.262 -11.460 1.00 91.12 192 SER A CA 1
ATOM 1544 C C . SER A 1 192 ? 12.931 1.340 -10.959 1.00 91.12 192 SER A C 1
ATOM 1546 O O . SER A 1 192 ? 11.750 1.548 -11.249 1.00 91.12 192 SER A O 1
ATOM 1548 N N . LEU A 1 193 ? 13.298 0.323 -10.171 1.00 93.25 193 LEU A N 1
ATOM 1549 C CA . LEU A 1 193 ? 12.328 -0.585 -9.551 1.00 93.25 193 LEU A CA 1
ATOM 1550 C C . LEU A 1 193 ? 11.349 0.176 -8.645 1.00 93.25 193 LEU A C 1
ATOM 1552 O O . LEU A 1 193 ? 10.159 -0.129 -8.638 1.00 93.25 193 LEU A O 1
ATOM 1556 N N . SER A 1 194 ? 11.834 1.184 -7.913 1.00 93.44 194 SER A N 1
ATOM 1557 C CA . SER A 1 194 ? 10.992 2.023 -7.050 1.00 93.44 194 SER A CA 1
ATOM 1558 C C . SER A 1 194 ? 9.890 2.699 -7.855 1.00 93.44 194 SER A C 1
ATOM 1560 O O . SER A 1 194 ? 8.725 2.669 -7.459 1.00 93.44 194 SER A O 1
ATOM 1562 N N . ASP A 1 195 ? 10.255 3.257 -9.009 1.00 93.00 195 ASP A N 1
ATOM 1563 C CA . ASP A 1 195 ? 9.333 4.008 -9.849 1.00 93.00 195 ASP A CA 1
ATOM 1564 C C . ASP A 1 195 ? 8.310 3.100 -10.521 1.00 93.00 195 ASP A C 1
ATOM 1566 O O . ASP A 1 195 ? 7.113 3.382 -10.477 1.00 93.00 195 ASP A O 1
ATOM 1570 N N . VAL A 1 196 ? 8.757 1.954 -11.044 1.00 95.31 196 VAL A N 1
ATOM 1571 C CA . VAL A 1 196 ? 7.858 0.916 -11.558 1.00 95.31 196 VAL A CA 1
ATOM 1572 C C . VAL A 1 196 ? 6.859 0.493 -10.481 1.00 95.31 196 VAL A C 1
ATOM 1574 O O . VAL A 1 196 ? 5.656 0.487 -10.739 1.00 95.31 196 VAL A O 1
ATOM 1577 N N . CYS A 1 197 ? 7.323 0.179 -9.269 1.00 96.06 197 CYS A N 1
ATOM 1578 C CA . CYS A 1 197 ? 6.444 -0.231 -8.177 1.00 96.06 197 CYS A CA 1
ATOM 1579 C C . CYS A 1 197 ? 5.436 0.863 -7.808 1.00 96.06 197 CYS A C 1
ATOM 1581 O O . CYS A 1 197 ? 4.258 0.556 -7.650 1.00 96.06 197 CYS A O 1
ATOM 1583 N N . ALA A 1 198 ? 5.856 2.128 -7.709 1.00 95.31 198 ALA A N 1
ATOM 1584 C CA . ALA A 1 198 ? 4.945 3.227 -7.399 1.00 95.31 198 ALA A CA 1
ATOM 1585 C C . ALA A 1 198 ? 3.881 3.429 -8.488 1.00 95.31 198 ALA A C 1
ATOM 1587 O O . ALA A 1 198 ? 2.709 3.607 -8.167 1.00 95.31 198 ALA A O 1
ATOM 1588 N N . LEU A 1 199 ? 4.260 3.357 -9.766 1.00 95.12 199 LEU A N 1
ATOM 1589 C CA . LEU A 1 199 ? 3.325 3.487 -10.887 1.00 95.12 199 LEU A CA 1
ATOM 1590 C C . LEU A 1 199 ? 2.313 2.342 -10.926 1.00 95.12 199 LEU A C 1
ATOM 1592 O O . LEU A 1 199 ? 1.125 2.582 -11.128 1.00 95.12 199 LEU A O 1
ATOM 1596 N N . VAL A 1 200 ? 2.766 1.107 -10.697 1.00 96.81 200 VAL A N 1
ATOM 1597 C CA . VAL A 1 200 ? 1.883 -0.065 -10.646 1.00 96.81 200 VAL A CA 1
ATOM 1598 C C . VAL A 1 200 ? 0.946 0.021 -9.443 1.00 96.81 200 VAL A C 1
ATOM 1600 O O . VAL A 1 200 ? -0.254 -0.161 -9.600 1.00 96.81 200 VAL A O 1
ATOM 1603 N N . LEU A 1 201 ? 1.459 0.312 -8.246 1.00 96.62 201 LEU A N 1
ATOM 1604 C CA . LEU A 1 201 ? 0.659 0.317 -7.015 1.00 96.62 201 LEU A CA 1
ATOM 1605 C C . LEU A 1 201 ? -0.301 1.511 -6.906 1.00 96.62 201 LEU A C 1
ATOM 1607 O O . LEU A 1 201 ? -1.259 1.444 -6.142 1.00 96.62 201 LEU A O 1
ATOM 1611 N N . ASN A 1 202 ? -0.072 2.578 -7.675 1.00 95.69 202 ASN A N 1
ATOM 1612 C CA . ASN A 1 202 ? -1.009 3.697 -7.816 1.00 95.69 202 ASN A CA 1
ATOM 1613 C C . ASN A 1 202 ? -2.024 3.489 -8.952 1.00 95.69 202 ASN A C 1
ATOM 1615 O O . ASN A 1 202 ? -2.894 4.333 -9.160 1.00 95.69 202 ASN A O 1
ATOM 1619 N N . HIS A 1 203 ? -1.908 2.408 -9.726 1.00 95.06 203 HIS A N 1
ATOM 1620 C CA . HIS A 1 203 ? -2.787 2.159 -10.858 1.00 95.06 203 HIS A CA 1
ATOM 1621 C C . HIS A 1 203 ? -4.174 1.694 -10.377 1.00 95.06 203 HIS A C 1
ATOM 1623 O O . HIS A 1 203 ? -4.283 0.736 -9.624 1.00 95.06 203 HIS A O 1
ATOM 1629 N N . GLU A 1 204 ? -5.251 2.277 -10.919 1.00 90.38 204 GLU A N 1
ATOM 1630 C CA . GLU A 1 204 ? -6.655 1.979 -10.547 1.00 90.38 204 GLU A CA 1
ATOM 1631 C C . GLU A 1 204 ? -7.043 0.482 -10.586 1.00 90.38 204 GLU A C 1
ATOM 1633 O O . GLU A 1 204 ? -7.824 0.003 -9.772 1.00 90.38 204 GLU A O 1
ATOM 1638 N N . ASN A 1 205 ? -6.482 -0.286 -11.525 1.00 90.88 205 ASN A N 1
ATOM 1639 C CA . ASN A 1 205 ? -6.712 -1.722 -11.680 1.00 90.88 205 ASN A CA 1
ATOM 1640 C C . ASN A 1 205 ? -5.904 -2.610 -10.715 1.00 90.88 205 ASN A C 1
ATOM 1642 O O . ASN A 1 205 ? -6.012 -3.838 -10.798 1.00 90.88 205 ASN A O 1
ATOM 1646 N N . VAL A 1 206 ? -5.069 -2.030 -9.852 1.00 94.25 206 VAL A N 1
ATOM 1647 C CA . VAL A 1 206 ? -4.269 -2.758 -8.864 1.00 94.25 206 VAL A CA 1
ATOM 1648 C C . VAL A 1 206 ? -4.913 -2.563 -7.488 1.00 94.25 206 VAL A C 1
ATOM 1650 O O . VAL A 1 206 ? -4.910 -1.450 -6.971 1.00 94.25 206 VAL A O 1
ATOM 1653 N N . PRO A 1 207 ? -5.498 -3.617 -6.886 1.00 93.31 207 PRO A N 1
ATOM 1654 C CA . PRO A 1 207 ? -6.157 -3.491 -5.591 1.00 93.31 207 PRO A CA 1
ATOM 1655 C C . PRO A 1 207 ? -5.133 -3.333 -4.461 1.00 93.31 207 PRO A C 1
ATOM 1657 O O . PRO A 1 207 ? -3.984 -3.759 -4.586 1.00 93.31 207 PRO A O 1
ATOM 1660 N N . ALA A 1 208 ? -5.575 -2.815 -3.318 1.00 93.56 208 ALA A N 1
ATOM 1661 C CA . ALA A 1 208 ? -4.849 -2.938 -2.060 1.00 93.56 208 ALA A CA 1
ATOM 1662 C C . ALA A 1 208 ? -5.438 -4.099 -1.248 1.00 93.56 208 ALA A C 1
ATOM 1664 O O . ALA A 1 208 ? -6.656 -4.192 -1.124 1.00 93.56 208 ALA A O 1
ATOM 1665 N N . PHE A 1 209 ? -4.587 -4.977 -0.703 1.00 95.00 209 PHE A N 1
ATOM 1666 C CA . PHE A 1 209 ? -5.003 -6.034 0.230 1.00 95.00 209 PHE A CA 1
ATOM 1667 C C . PHE A 1 209 ? -4.210 -5.920 1.523 1.00 95.00 209 PHE A C 1
ATOM 1669 O O . PHE A 1 209 ? -3.250 -6.656 1.765 1.00 95.00 209 PHE A O 1
ATOM 1676 N N . TYR A 1 210 ? -4.628 -4.974 2.350 1.00 94.75 210 TYR A N 1
ATOM 1677 C CA . TYR A 1 210 ? -4.149 -4.801 3.703 1.00 94.75 210 TYR A CA 1
ATOM 1678 C C . TYR A 1 210 ? -4.700 -5.889 4.621 1.00 94.75 210 TYR A C 1
ATOM 1680 O O . TYR A 1 210 ? -5.908 -6.070 4.754 1.00 94.75 210 TYR A O 1
ATOM 1688 N N . VAL A 1 211 ? -3.792 -6.613 5.262 1.00 92.44 211 VAL A N 1
ATOM 1689 C CA . VAL A 1 211 ? -4.098 -7.728 6.161 1.00 92.44 211 VAL A CA 1
ATOM 1690 C C . VAL A 1 211 ? -3.342 -7.578 7.471 1.00 92.44 211 VAL A C 1
ATOM 1692 O O . VAL A 1 211 ? -2.266 -6.970 7.518 1.00 92.44 211 VAL A O 1
ATOM 1695 N N . THR A 1 212 ? -3.910 -8.150 8.531 1.00 90.50 212 THR A N 1
ATOM 1696 C CA . THR A 1 212 ? -3.393 -8.018 9.899 1.00 90.50 212 THR A CA 1
ATOM 1697 C C . THR A 1 212 ? -2.898 -9.317 10.520 1.00 90.50 212 THR A C 1
ATOM 1699 O O . THR A 1 212 ? -2.246 -9.294 11.563 1.00 90.50 212 THR A O 1
ATOM 1702 N N . ASN A 1 213 ? -3.191 -10.454 9.885 1.00 87.75 213 ASN A N 1
ATOM 1703 C CA . ASN A 1 213 ? -2.803 -11.782 10.351 1.00 87.75 213 ASN A CA 1
ATOM 1704 C C . ASN A 1 213 ? -2.6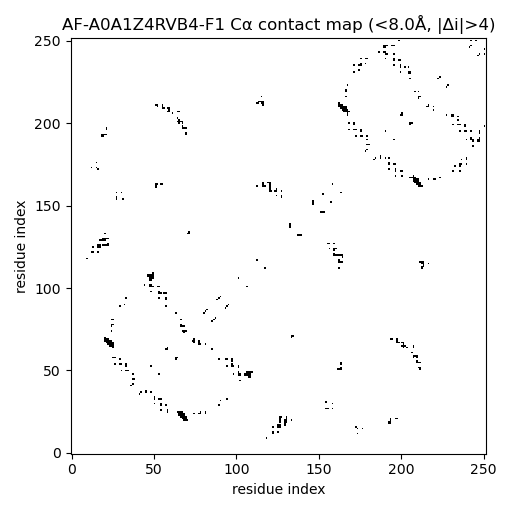60 -12.790 9.192 1.00 87.75 213 ASN A C 1
ATOM 1706 O O . ASN A 1 213 ? -3.154 -12.576 8.083 1.00 87.75 213 ASN A O 1
ATOM 1710 N N . ALA A 1 214 ? -2.028 -13.933 9.464 1.00 86.69 214 ALA A N 1
ATOM 1711 C CA . ALA A 1 214 ? -1.784 -15.008 8.499 1.00 86.69 214 ALA A CA 1
ATOM 1712 C C . ALA A 1 214 ? -3.061 -15.574 7.868 1.00 86.69 214 ALA A C 1
ATOM 1714 O O . ALA A 1 214 ? -3.037 -16.015 6.716 1.00 86.69 214 ALA A O 1
ATOM 1715 N N . ARG A 1 215 ? -4.175 -15.621 8.608 1.00 88.25 215 ARG A N 1
ATOM 1716 C CA . ARG A 1 215 ? -5.432 -16.158 8.075 1.00 88.25 215 ARG A CA 1
ATOM 1717 C C . ARG A 1 215 ? -5.955 -15.250 6.966 1.00 88.25 215 ARG A C 1
ATOM 1719 O O . ARG A 1 215 ? -6.227 -15.747 5.875 1.00 88.25 215 ARG A O 1
ATOM 1726 N N . GLU A 1 216 ? -6.038 -13.951 7.236 1.00 90.69 216 GLU A N 1
ATOM 1727 C CA . GLU A 1 216 ? -6.403 -12.931 6.247 1.00 90.69 216 GLU A CA 1
ATOM 1728 C C . GLU A 1 216 ? -5.431 -12.942 5.069 1.00 90.69 216 GLU A C 1
ATOM 1730 O O . GLU A 1 216 ? -5.865 -13.012 3.922 1.00 90.69 216 GLU A O 1
ATOM 1735 N N . TYR A 1 217 ? -4.122 -12.984 5.340 1.00 89.75 217 TYR A N 1
ATOM 1736 C CA . TYR A 1 217 ? -3.098 -13.051 4.298 1.00 89.75 217 TYR A CA 1
ATOM 1737 C C . TYR A 1 217 ? -3.342 -14.218 3.336 1.00 89.75 217 TYR A C 1
ATOM 1739 O O . TYR A 1 217 ? -3.385 -14.030 2.123 1.00 89.75 217 TYR A O 1
ATOM 1747 N N . ASN A 1 218 ? -3.552 -15.429 3.857 1.00 87.88 218 ASN A N 1
ATOM 1748 C CA . ASN A 1 218 ? -3.776 -16.609 3.024 1.00 87.88 218 ASN A CA 1
ATOM 1749 C C . ASN A 1 218 ? -5.080 -16.522 2.218 1.00 87.88 218 ASN A C 1
ATOM 1751 O O . ASN A 1 218 ? -5.110 -16.945 1.062 1.00 87.88 218 ASN A O 1
ATOM 1755 N N . GLN A 1 219 ? -6.141 -15.954 2.796 1.00 91.06 219 GLN A N 1
ATOM 1756 C CA . GLN A 1 219 ? -7.409 -15.733 2.096 1.00 91.06 219 GLN A CA 1
ATOM 1757 C C . GLN A 1 219 ? -7.249 -14.716 0.956 1.00 91.06 219 GLN A C 1
ATOM 1759 O O . GLN A 1 219 ? -7.602 -15.013 -0.187 1.00 91.06 219 GLN A O 1
ATOM 1764 N N . CYS A 1 220 ? -6.645 -13.560 1.237 1.00 92.56 220 CYS A N 1
ATOM 1765 C CA . CYS A 1 220 ? -6.358 -12.528 0.243 1.00 92.56 220 CYS A CA 1
ATOM 1766 C C . CYS A 1 220 ? -5.403 -13.030 -0.844 1.00 92.56 220 CYS A C 1
ATOM 1768 O O . CYS A 1 220 ? -5.596 -12.717 -2.017 1.00 92.56 220 CYS A O 1
ATOM 1770 N N . ARG A 1 221 ? -4.419 -13.869 -0.499 1.00 92.19 221 ARG A N 1
ATOM 1771 C CA . ARG A 1 221 ? -3.508 -14.475 -1.477 1.00 92.19 221 ARG A CA 1
ATOM 1772 C C . ARG A 1 221 ? -4.248 -15.359 -2.471 1.00 92.19 221 ARG A C 1
ATOM 1774 O O . ARG A 1 221 ? -3.994 -15.278 -3.668 1.00 92.19 221 ARG A O 1
ATOM 1781 N N . GLN A 1 222 ? -5.181 -16.186 -2.001 1.00 92.00 222 GLN A N 1
ATOM 1782 C CA . GLN A 1 222 ? -5.997 -17.014 -2.893 1.00 92.00 2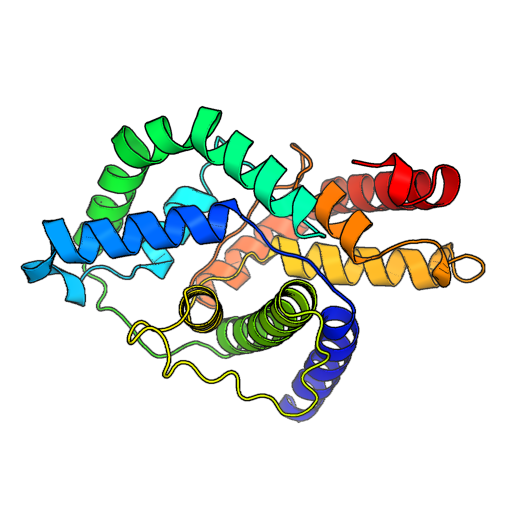22 GLN A CA 1
ATOM 1783 C C . GLN A 1 222 ? -6.883 -16.158 -3.806 1.00 92.00 222 GLN A C 1
ATOM 1785 O O . GLN A 1 222 ? -6.964 -16.424 -5.008 1.00 92.00 222 GLN A O 1
ATOM 1790 N N . ALA A 1 223 ? -7.489 -15.091 -3.278 1.00 92.69 223 ALA A N 1
ATOM 1791 C CA . ALA A 1 223 ? -8.242 -14.134 -4.090 1.00 92.69 223 ALA A CA 1
ATOM 1792 C C . ALA A 1 223 ? -7.349 -13.457 -5.147 1.00 92.69 223 ALA A C 1
ATOM 1794 O O . ALA A 1 223 ? -7.716 -13.392 -6.320 1.00 92.69 223 ALA A O 1
ATOM 1795 N N . TYR A 1 224 ? -6.141 -13.031 -4.767 1.00 93.62 224 TYR A N 1
ATOM 1796 C CA . TYR A 1 224 ? -5.157 -12.463 -5.685 1.00 93.62 224 TYR A CA 1
ATOM 1797 C C . TYR A 1 224 ? -4.823 -13.423 -6.832 1.00 93.62 224 TYR A C 1
ATOM 1799 O O . TYR A 1 224 ? -4.975 -13.054 -7.998 1.00 93.62 224 TYR A O 1
ATOM 1807 N N . LEU A 1 225 ? -4.431 -14.661 -6.514 1.00 93.19 225 LEU A N 1
ATOM 1808 C CA . LEU A 1 225 ? -4.042 -15.668 -7.506 1.00 93.19 225 LEU A CA 1
ATOM 1809 C C . LEU A 1 225 ? -5.172 -15.997 -8.486 1.00 93.19 225 LEU A C 1
ATOM 1811 O O . LEU A 1 225 ? -4.922 -16.198 -9.671 1.00 93.19 225 LEU A O 1
ATOM 1815 N N . THR A 1 226 ? -6.412 -16.039 -8.002 1.00 93.69 226 THR A N 1
ATOM 1816 C CA . THR A 1 226 ? -7.565 -16.455 -8.811 1.00 93.69 226 THR A CA 1
ATOM 1817 C C . THR A 1 226 ? -8.175 -15.324 -9.636 1.00 93.69 226 THR A C 1
ATOM 1819 O O . THR A 1 226 ? -8.683 -15.588 -10.723 1.00 93.69 226 THR A O 1
ATOM 1822 N N . GLN A 1 227 ? -8.135 -14.074 -9.159 1.00 93.88 227 GLN A N 1
ATOM 1823 C CA . GLN A 1 227 ? -8.912 -12.977 -9.758 1.00 93.88 227 GLN A CA 1
ATOM 1824 C C . GLN A 1 227 ? -8.065 -11.811 -10.285 1.00 93.88 227 GLN A C 1
ATOM 1826 O O . GLN A 1 227 ? -8.468 -11.145 -11.244 1.00 93.88 227 GLN A O 1
ATOM 1831 N N . TYR A 1 228 ? -6.901 -11.548 -9.683 1.00 94.19 228 TYR A N 1
ATOM 1832 C CA . TYR A 1 228 ? -6.169 -10.294 -9.899 1.00 94.19 228 TYR A CA 1
ATOM 1833 C C . TYR A 1 228 ? -4.789 -10.486 -10.526 1.00 94.19 228 TYR A C 1
ATOM 1835 O O . TYR A 1 228 ? -4.372 -9.629 -11.305 1.00 94.19 228 TYR A O 1
ATOM 1843 N N . GLN A 1 229 ? -4.101 -11.602 -10.267 1.00 95.25 229 GLN A N 1
ATOM 1844 C CA . GLN A 1 229 ? -2.703 -11.802 -10.661 1.00 95.25 229 GLN A CA 1
ATOM 1845 C C . GLN A 1 229 ? -2.462 -11.526 -12.150 1.00 95.25 229 GLN A C 1
ATOM 1847 O O . GLN A 1 229 ? -1.549 -10.782 -12.499 1.00 95.25 229 GLN A O 1
ATOM 1852 N N . THR A 1 230 ? -3.291 -12.065 -13.047 1.00 95.38 230 THR A N 1
ATOM 1853 C CA . THR A 1 230 ? -3.129 -11.842 -14.493 1.00 95.38 230 THR A CA 1
ATOM 1854 C C . THR A 1 230 ? -3.269 -10.367 -14.877 1.00 95.38 230 THR A C 1
ATOM 1856 O O . THR A 1 230 ? -2.524 -9.885 -15.732 1.00 95.38 230 THR A O 1
ATOM 1859 N N . LYS A 1 231 ? -4.194 -9.635 -14.242 1.00 95.62 231 LYS A N 1
ATOM 1860 C CA . LYS A 1 231 ? -4.414 -8.203 -14.500 1.00 95.62 231 LYS A CA 1
ATOM 1861 C C . LYS A 1 231 ? -3.250 -7.372 -13.969 1.00 95.62 231 LYS A C 1
ATOM 1863 O O . LYS A 1 231 ? -2.691 -6.581 -14.720 1.00 95.62 231 LYS A O 1
ATOM 1868 N N . VAL A 1 232 ? -2.831 -7.619 -12.728 1.00 96.62 232 VAL A N 1
ATOM 1869 C CA . VAL A 1 232 ? -1.695 -6.929 -12.100 1.00 96.62 232 VAL A CA 1
ATOM 1870 C C . VAL A 1 232 ? -0.410 -7.176 -12.893 1.00 96.62 232 VAL A C 1
ATOM 1872 O O . VAL A 1 232 ? 0.289 -6.230 -13.233 1.00 96.62 232 VAL A O 1
ATOM 1875 N N . ARG A 1 233 ? -0.138 -8.417 -13.318 1.00 96.44 233 ARG A N 1
ATOM 1876 C CA . ARG A 1 233 ? 1.016 -8.734 -14.179 1.00 96.44 233 ARG A CA 1
ATOM 1877 C C . ARG A 1 233 ? 0.981 -8.018 -15.522 1.00 96.44 233 ARG A C 1
ATOM 1879 O O . ARG A 1 233 ? 2.028 -7.634 -16.034 1.00 96.44 233 ARG A O 1
ATOM 1886 N N . LYS A 1 234 ? -0.205 -7.838 -16.110 1.00 97.00 234 LYS A N 1
ATOM 1887 C CA . LYS A 1 234 ? -0.349 -7.053 -17.340 1.00 97.00 234 LYS A CA 1
ATOM 1888 C C . LYS A 1 234 ? 0.040 -5.592 -17.099 1.00 97.00 234 LYS A C 1
ATOM 1890 O O . LYS A 1 234 ? 0.805 -5.064 -17.900 1.00 97.00 234 LYS A O 1
ATOM 1895 N N . VAL A 1 235 ? -0.422 -4.993 -15.998 1.00 97.44 235 VAL A N 1
ATOM 1896 C CA . VAL A 1 235 ? -0.034 -3.631 -15.596 1.00 97.44 235 VAL A CA 1
ATOM 1897 C C . VAL A 1 235 ? 1.480 -3.548 -15.395 1.00 97.44 235 VAL A C 1
ATOM 1899 O O . VAL A 1 235 ? 2.116 -2.725 -16.040 1.00 97.44 235 VAL A O 1
ATOM 1902 N N . ILE A 1 236 ? 2.084 -4.468 -14.628 1.00 97.25 236 ILE A N 1
ATOM 1903 C CA . ILE A 1 236 ? 3.543 -4.524 -14.411 1.00 97.25 236 ILE A CA 1
ATOM 1904 C C . ILE A 1 236 ? 4.306 -4.524 -15.740 1.00 97.25 236 ILE A C 1
ATOM 1906 O O . ILE A 1 236 ? 5.192 -3.698 -15.942 1.00 97.25 236 ILE A O 1
ATOM 1910 N N . ARG A 1 237 ? 3.948 -5.411 -16.676 1.00 95.56 237 ARG A N 1
ATOM 1911 C CA . ARG A 1 237 ? 4.619 -5.503 -17.985 1.00 95.56 237 ARG A CA 1
ATOM 1912 C C . ARG A 1 237 ? 4.498 -4.215 -18.794 1.00 95.56 237 ARG A C 1
ATOM 1914 O O . ARG A 1 237 ? 5.461 -3.783 -19.423 1.00 95.56 237 ARG A O 1
ATOM 1921 N N . GLN A 1 238 ? 3.316 -3.601 -18.787 1.00 95.06 238 GLN A N 1
ATOM 1922 C CA . GLN A 1 238 ? 3.076 -2.338 -19.482 1.00 95.06 238 GLN A CA 1
ATOM 1923 C C . GLN A 1 238 ? 3.908 -1.207 -18.874 1.00 95.06 238 GLN A C 1
ATOM 1925 O O . GLN A 1 238 ? 4.581 -0.494 -19.617 1.00 95.06 238 GLN A O 1
ATOM 1930 N N . THR A 1 239 ? 3.926 -1.096 -17.546 1.00 95.25 239 THR A N 1
ATOM 1931 C CA . THR A 1 239 ? 4.700 -0.086 -16.822 1.00 95.25 239 THR A CA 1
ATOM 1932 C C . THR A 1 239 ? 6.200 -0.268 -17.027 1.00 95.25 239 THR A C 1
ATOM 1934 O O . THR A 1 239 ? 6.877 0.694 -17.369 1.00 95.25 239 THR A O 1
ATOM 1937 N N . VAL A 1 240 ? 6.738 -1.486 -16.907 1.00 94.75 240 VAL A N 1
ATOM 1938 C CA . VAL A 1 240 ? 8.170 -1.745 -17.155 1.00 94.75 240 VAL A CA 1
ATOM 1939 C C . VAL A 1 240 ? 8.546 -1.387 -18.594 1.00 94.75 240 VAL A C 1
ATOM 1941 O O . VAL A 1 240 ? 9.542 -0.704 -18.824 1.00 94.75 240 VAL A O 1
ATOM 1944 N N . SER A 1 241 ? 7.723 -1.778 -19.573 1.00 92.44 241 SER A N 1
ATOM 1945 C CA . SER A 1 241 ? 7.935 -1.419 -20.979 1.00 92.44 241 SER A CA 1
ATOM 1946 C C . SER A 1 241 ? 7.881 0.093 -21.220 1.00 92.44 241 SER A C 1
ATOM 1948 O O . SER A 1 241 ? 8.620 0.612 -22.061 1.00 92.44 241 SER A O 1
ATOM 1950 N N . GLN A 1 242 ? 7.003 0.809 -20.516 1.00 91.31 242 GLN A N 1
ATOM 1951 C CA . GLN A 1 242 ? 6.917 2.266 -20.569 1.00 91.31 242 GLN A CA 1
ATOM 1952 C C . GLN A 1 242 ? 8.177 2.910 -19.982 1.00 91.31 242 GLN A C 1
ATOM 1954 O O . GLN A 1 242 ? 8.863 3.636 -20.696 1.00 91.31 242 GLN A O 1
ATOM 1959 N N . VAL A 1 243 ? 8.541 2.568 -18.744 1.00 91.62 243 VAL A N 1
ATOM 1960 C CA . VAL A 1 243 ? 9.720 3.119 -18.056 1.00 91.62 243 VAL A CA 1
ATOM 1961 C C . VAL A 1 243 ? 11.007 2.828 -18.833 1.00 91.62 243 VAL A C 1
ATOM 1963 O O . VAL A 1 243 ? 11.846 3.711 -18.977 1.00 91.62 243 VAL A O 1
ATOM 1966 N N . ASN A 1 244 ? 11.152 1.637 -19.423 1.00 89.81 244 ASN A N 1
ATOM 1967 C CA . ASN A 1 244 ? 12.297 1.315 -20.280 1.00 89.81 244 ASN A CA 1
ATOM 1968 C C . ASN A 1 244 ? 12.388 2.210 -21.533 1.00 89.81 244 ASN A C 1
ATOM 1970 O O . ASN A 1 244 ? 13.488 2.488 -22.005 1.00 89.81 244 ASN A O 1
ATOM 1974 N N . ARG A 1 245 ? 11.251 2.623 -22.110 1.00 87.19 245 ARG A N 1
ATOM 1975 C CA . ARG A 1 245 ? 11.216 3.456 -23.326 1.00 87.19 245 ARG A CA 1
ATOM 1976 C C . ARG A 1 245 ? 11.387 4.940 -23.025 1.00 87.19 245 ARG A C 1
ATOM 1978 O O . ARG A 1 245 ? 12.071 5.629 -23.773 1.00 87.19 245 ARG A O 1
ATOM 1985 N N . GLU A 1 246 ? 10.737 5.418 -21.973 1.00 84.44 246 GLU A N 1
ATOM 1986 C CA . GLU A 1 246 ? 10.598 6.847 -21.670 1.00 84.44 246 GLU A CA 1
ATOM 1987 C C . GLU A 1 246 ? 11.606 7.328 -20.618 1.00 84.44 246 GLU A C 1
ATOM 1989 O O . GLU A 1 246 ? 11.882 8.523 -20.535 1.00 84.44 246 GLU A O 1
ATOM 1994 N N . GLY A 1 247 ? 12.193 6.410 -19.848 1.00 76.56 247 GLY A N 1
ATOM 1995 C CA . GLY A 1 247 ? 12.993 6.723 -18.671 1.00 76.56 247 GLY A CA 1
ATOM 1996 C C . GLY A 1 247 ? 12.120 7.030 -17.451 1.00 76.56 247 GLY A C 1
ATOM 1997 O O . GLY A 1 247 ? 11.023 7.585 -17.554 1.00 76.56 247 GLY A O 1
ATOM 1998 N N . SER A 1 248 ? 12.626 6.680 -16.268 1.00 68.19 248 SER A N 1
ATOM 1999 C CA . SER A 1 248 ? 11.885 6.806 -15.002 1.00 68.19 248 SER A CA 1
ATOM 2000 C C . SER A 1 248 ? 11.493 8.256 -14.669 1.00 68.19 248 SER A C 1
ATOM 2002 O O . SER A 1 248 ? 10.443 8.497 -14.080 1.00 68.19 248 SER A O 1
ATOM 2004 N N . GLU A 1 249 ? 12.289 9.233 -15.115 1.00 61.22 249 GLU A N 1
ATOM 2005 C CA . GLU A 1 249 ? 12.073 10.667 -14.864 1.00 61.22 249 GLU A CA 1
ATOM 2006 C C . GLU A 1 249 ? 10.831 11.239 -15.565 1.00 61.22 249 GLU A C 1
ATOM 2008 O O . GLU A 1 249 ? 10.251 12.211 -15.087 1.00 61.22 249 GLU A O 1
ATOM 2013 N N . ASN A 1 250 ? 10.396 10.627 -16.672 1.00 55.41 250 ASN A N 1
ATOM 2014 C CA . ASN A 1 250 ? 9.271 11.112 -17.479 1.00 55.41 250 ASN A CA 1
ATOM 2015 C C . ASN A 1 250 ? 7.926 10.474 -17.096 1.00 55.41 250 ASN A C 1
ATOM 2017 O O . ASN A 1 250 ? 6.915 10.741 -17.742 1.00 55.41 250 ASN A O 1
ATOM 2021 N N . SER A 1 251 ? 7.905 9.623 -16.065 1.00 52.06 251 SER A N 1
ATOM 2022 C CA . SER A 1 251 ? 6.748 8.779 -15.747 1.00 52.06 251 SER A CA 1
ATOM 2023 C C . SER A 1 251 ? 5.823 9.324 -14.630 1.00 52.06 251 SER A C 1
ATOM 2025 O O . SER A 1 251 ? 4.826 8.668 -14.340 1.00 52.06 251 SER A O 1
ATOM 2027 N N . PHE A 1 252 ? 6.095 10.497 -14.018 1.00 52.22 252 PHE A N 1
ATOM 2028 C CA . PHE A 1 252 ? 5.382 11.041 -12.825 1.00 52.22 252 PHE A CA 1
ATOM 2029 C C . PHE A 1 252 ? 4.845 12.481 -12.922 1.00 52.22 252 PHE A C 1
ATOM 2031 O O . PHE A 1 252 ? 5.461 13.319 -13.611 1.00 52.22 252 PHE A O 1
#

Radius of gyration: 18.27 Å; Cα contacts (8 Å, |Δi|>4): 316; chains: 1; bounding box: 43×47×51 Å

Sequence (252 aa):
MQDFVTDKNLQAQADIVRQLHLINVAEIEILKEVLFVIDTQYLSAKRMIEPAAVCALILNDPDIPGFYATSTRGYFKQQSTYLKQYRENICQRLLSNAIEDVYQRNIPRTLHQDVVIANSTVLKKIRSRSWRSLQSGEVIETGEFDCSRTGYADIFDVLANLSLTNLIENEVIIDAHSHIYTDYQANCDRISLSDVCALVLNHENVPAFYVTNAREYNQCRQAYLTQYQTKVRKVIRQTVSQVNREGSENSF

Foldseek 3Di:
DPPVVVVVVLVVLLVLLLLAQKDWLLLLVLLVLLVVCCVPPVVVLNQQFQSLQLSQQLQQPLVHATQMDRAPVSSVVSNVVCVVPPVVCCNVPSNVVSRVVSNVVSDGHDLDADPVLVSQLVSLLSNLLSNVCRVVVDPCPPPDDPPPPPPDDDSSNVSSSRLKHFLLLSVLSVLLLCCLCPVVVVCSVQFRSNLLSRQLRRDSLRGTQIDRHPVSSVVVVVVCVPPRVVVSSVSSVVSRVVCSVPTSVVRD

Nearest PDB structures (foldseek):
  8hja-assembly1_A  TM=8.401E-01  e=3.960E-02  Synechocystis sp. PCC 6803
  8hja-assembly1_B  TM=8.882E-01  e=8.471E-02  Synechocystis sp. PCC 6803

Mean predicted aligned error: 7.27 Å